Protein AF-W2Y7W8-F1 (afdb_monomer_lite)

Secondary structure (DSSP, 8-state):
--HHHHHHHHHHHHHHSTTEEEPPTTHHHH-PPSPPSS-GGG--EEEEEEEEGGGEEEEEEEEEEEETTTTEEEEEEEEE-TT--HHHHHHHHHHHHT------TT-------PPPHHHHHHHHHHHH-TTSEEEEPPPEEE--SPPSSSS-HHHHHHHHHHHHHTT-GGGTSS---HHHHHHHHHHHHHHHHHHHHHTS--HHHHHHHHHHHHHTT--

Structure (mmCIF, N/CA/C/O backbone):
data_AF-W2Y7W8-F1
#
_entry.id   AF-W2Y7W8-F1
#
loop_
_atom_site.group_PDB
_atom_site.id
_atom_site.type_symbol
_atom_site.label_atom_id
_atom_site.label_alt_id
_atom_site.label_comp_id
_atom_site.label_asym_id
_atom_site.label_entity_id
_atom_site.label_seq_id
_atom_site.pdbx_PDB_ins_code
_atom_site.Cartn_x
_atom_site.Cartn_y
_atom_site.Cartn_z
_atom_site.occupancy
_atom_site.B_iso_or_equiv
_atom_site.auth_seq_id
_atom_site.auth_comp_id
_atom_site.auth_asym_id
_atom_site.auth_atom_id
_atom_site.pdbx_PDB_model_num
ATOM 1 N N . LEU A 1 1 ? 2.834 0.645 -17.167 1.00 78.31 1 LEU A N 1
ATOM 2 C CA . LEU A 1 1 ? 1.527 -0.050 -17.029 1.00 78.31 1 LEU A CA 1
ATOM 3 C C . LEU A 1 1 ? 0.458 1.021 -16.864 1.00 78.31 1 LEU A C 1
ATOM 5 O O . LEU A 1 1 ? 0.791 2.059 -16.310 1.00 78.31 1 LEU A O 1
ATOM 9 N N . ASN A 1 2 ? -0.760 0.805 -17.363 1.00 81.94 2 ASN A N 1
ATOM 10 C CA . ASN A 1 2 ? -1.873 1.738 -17.144 1.00 81.94 2 ASN A CA 1
ATOM 11 C C . ASN A 1 2 ? -2.612 1.426 -15.828 1.00 81.94 2 ASN A C 1
ATOM 13 O O . ASN A 1 2 ? -2.360 0.384 -15.213 1.00 81.94 2 ASN A O 1
ATOM 17 N N . ASP A 1 3 ? -3.536 2.307 -15.434 1.00 80.56 3 ASP A N 1
ATOM 18 C CA . ASP A 1 3 ? -4.320 2.172 -14.199 1.00 80.56 3 ASP A CA 1
ATOM 19 C C . ASP A 1 3 ? -5.042 0.834 -14.098 1.00 80.56 3 ASP A C 1
ATOM 21 O O . ASP A 1 3 ? -4.954 0.160 -13.076 1.00 80.56 3 ASP A O 1
ATOM 25 N N . SER A 1 4 ? -5.703 0.407 -15.175 1.00 83.56 4 SER A N 1
ATOM 26 C CA . SER A 1 4 ? -6.516 -0.810 -15.176 1.00 83.56 4 SER A CA 1
ATOM 27 C C . SER A 1 4 ? -5.702 -2.065 -14.860 1.00 83.56 4 SER A C 1
ATOM 29 O O . SER A 1 4 ? -6.169 -2.922 -14.114 1.00 83.56 4 SER A O 1
ATOM 31 N N . ALA A 1 5 ? -4.485 -2.188 -15.401 1.00 86.75 5 ALA A N 1
ATOM 32 C CA . ALA A 1 5 ? -3.639 -3.353 -15.153 1.00 86.75 5 ALA A CA 1
ATOM 33 C C . ALA A 1 5 ? -3.116 -3.391 -13.708 1.00 86.75 5 ALA A C 1
ATOM 35 O O . ALA A 1 5 ? -3.102 -4.457 -13.086 1.00 86.75 5 ALA A O 1
ATOM 36 N N . VAL A 1 6 ? -2.696 -2.238 -13.176 1.00 88.31 6 VAL A N 1
ATOM 37 C CA . VAL A 1 6 ? -2.196 -2.124 -11.797 1.00 88.31 6 VAL A CA 1
ATOM 38 C C . VAL A 1 6 ? -3.330 -2.366 -10.802 1.00 88.31 6 VAL A C 1
ATOM 40 O O . VAL A 1 6 ? -3.198 -3.221 -9.928 1.00 88.31 6 VAL A O 1
ATOM 43 N N . ASP A 1 7 ? -4.466 -1.693 -10.985 1.00 87.50 7 ASP A N 1
ATOM 44 C CA . ASP A 1 7 ? -5.658 -1.839 -10.149 1.00 87.50 7 ASP A CA 1
ATOM 45 C C . ASP A 1 7 ? -6.180 -3.282 -10.154 1.00 87.50 7 ASP A C 1
ATOM 47 O O . ASP A 1 7 ? -6.433 -3.846 -9.090 1.00 87.50 7 ASP A O 1
ATOM 51 N N . PHE A 1 8 ? -6.254 -3.933 -11.322 1.00 88.94 8 PHE A N 1
ATOM 52 C CA . PHE A 1 8 ? -6.666 -5.335 -11.408 1.00 88.94 8 PHE A CA 1
ATOM 53 C C . PHE A 1 8 ? -5.751 -6.252 -10.587 1.00 88.94 8 PHE A C 1
ATOM 55 O O . PHE A 1 8 ? -6.239 -7.057 -9.791 1.00 88.94 8 PHE A O 1
ATOM 62 N N . CYS A 1 9 ? -4.431 -6.127 -10.759 1.00 92.38 9 CYS A N 1
ATOM 63 C CA . CYS A 1 9 ? -3.471 -6.979 -10.057 1.00 92.38 9 CYS A CA 1
ATOM 64 C C . CYS A 1 9 ? -3.521 -6.747 -8.543 1.00 92.38 9 CYS A C 1
ATOM 66 O O . CYS A 1 9 ? -3.546 -7.709 -7.779 1.00 92.38 9 CYS A O 1
ATOM 68 N N . LEU A 1 10 ? -3.583 -5.489 -8.101 1.00 91.62 10 LEU A N 1
ATOM 69 C CA . LEU A 1 10 ? -3.672 -5.156 -6.679 1.00 91.62 10 LEU A CA 1
ATOM 70 C C . LEU A 1 10 ? -4.979 -5.650 -6.059 1.00 91.62 10 LEU A C 1
ATOM 72 O O . LEU A 1 10 ? -4.940 -6.229 -4.976 1.00 91.62 10 LEU A O 1
ATOM 76 N N . LYS A 1 11 ? -6.114 -5.516 -6.757 1.00 90.50 11 LYS A N 1
ATOM 77 C CA . LYS A 1 11 ? -7.398 -6.086 -6.315 1.00 90.50 11 LYS A CA 1
ATOM 78 C C . LYS A 1 11 ? -7.332 -7.600 -6.174 1.00 90.50 11 LYS A C 1
ATOM 80 O O . LYS A 1 11 ? -7.854 -8.124 -5.197 1.00 90.50 11 LYS A O 1
ATOM 85 N N . ALA A 1 12 ? -6.703 -8.296 -7.122 1.00 91.06 12 ALA A N 1
ATOM 86 C CA . ALA A 1 12 ? -6.535 -9.746 -7.047 1.00 91.06 12 ALA A CA 1
ATOM 87 C C . ALA A 1 12 ? -5.665 -10.150 -5.843 1.00 91.06 12 ALA A C 1
ATOM 89 O O . ALA A 1 12 ? -6.048 -11.027 -5.072 1.00 91.06 12 ALA A O 1
ATOM 90 N N . ILE A 1 13 ? -4.539 -9.460 -5.632 1.00 91.81 13 ILE A N 1
ATOM 91 C CA . ILE A 1 13 ? -3.633 -9.717 -4.504 1.00 91.81 13 ILE A CA 1
ATOM 92 C C . ILE A 1 13 ? -4.338 -9.456 -3.169 1.00 91.81 13 ILE A C 1
ATOM 94 O O . ILE A 1 13 ? -4.400 -10.355 -2.335 1.00 91.81 13 ILE A O 1
ATOM 98 N N . VAL A 1 14 ? -4.906 -8.263 -2.974 1.00 89.25 14 VAL A N 1
ATOM 99 C CA . VAL A 1 14 ? -5.625 -7.899 -1.741 1.00 89.25 14 VAL A CA 1
ATOM 100 C C . VAL A 1 14 ? -6.812 -8.839 -1.522 1.00 89.25 14 VAL A C 1
ATOM 102 O O . VAL A 1 14 ? -6.978 -9.368 -0.432 1.00 89.25 14 VAL A O 1
ATOM 105 N N . GLY A 1 15 ? -7.591 -9.143 -2.563 1.00 88.00 15 GLY A N 1
ATOM 106 C CA . GLY A 1 15 ? -8.717 -10.078 -2.468 1.00 88.00 15 GLY A CA 1
ATOM 107 C C . GLY A 1 15 ? -8.313 -11.492 -2.037 1.00 88.00 15 GLY A C 1
ATOM 108 O O . GLY A 1 15 ? -9.099 -12.180 -1.389 1.00 88.00 15 GLY A O 1
ATOM 109 N N . SER A 1 16 ? -7.083 -11.916 -2.341 1.00 89.12 16 SER A N 1
ATOM 110 C CA . SER A 1 16 ? -6.542 -13.206 -1.894 1.00 89.12 16 SER A CA 1
ATOM 111 C C . SER A 1 16 ? -6.009 -13.195 -0.453 1.00 89.12 16 SER A C 1
ATOM 113 O O . SER A 1 16 ? -5.809 -14.260 0.136 1.00 89.12 16 SER A O 1
ATOM 115 N N . ILE A 1 17 ? -5.794 -12.013 0.139 1.00 89.94 17 ILE A N 1
ATOM 116 C CA . ILE A 1 17 ? -5.185 -11.840 1.462 1.00 89.94 17 ILE A CA 1
ATOM 117 C C . ILE A 1 17 ? -6.251 -11.373 2.453 1.00 89.94 17 ILE A C 1
ATOM 119 O O . ILE A 1 17 ? -6.792 -10.271 2.367 1.00 89.94 17 ILE A O 1
ATOM 123 N N . LYS A 1 18 ? -6.553 -12.221 3.442 1.00 88.06 18 LYS A N 1
ATOM 124 C CA . LYS A 1 18 ? -7.549 -11.908 4.477 1.00 88.06 18 LYS A CA 1
ATOM 125 C C . LYS A 1 18 ? -7.181 -10.625 5.229 1.00 88.06 18 LYS A C 1
ATOM 127 O O . LYS A 1 18 ? -6.004 -10.337 5.428 1.00 88.06 18 LYS A O 1
ATOM 132 N N . GLN A 1 19 ? -8.205 -9.911 5.705 1.00 91.56 19 GLN A N 1
ATOM 133 C CA . GLN A 1 19 ? -8.046 -8.713 6.542 1.00 91.56 19 GLN A CA 1
ATOM 134 C C . GLN A 1 19 ? -7.245 -7.596 5.853 1.00 91.56 19 GLN A C 1
ATOM 136 O O . GLN A 1 19 ? -6.524 -6.844 6.506 1.00 91.56 19 GLN A O 1
ATOM 141 N N . SER A 1 20 ? -7.342 -7.488 4.529 1.00 92.94 20 SER A N 1
ATOM 142 C CA . SER A 1 20 ? -6.684 -6.431 3.770 1.00 92.94 20 SER A CA 1
ATOM 143 C C . SER A 1 20 ? -7.699 -5.563 3.028 1.00 92.94 20 SER A C 1
ATOM 145 O O . SER A 1 20 ? -8.738 -6.041 2.571 1.00 92.94 20 SER A O 1
ATOM 147 N N . LEU A 1 21 ? -7.404 -4.267 2.940 1.00 92.06 21 LEU A N 1
ATOM 148 C CA . LEU A 1 21 ? -8.203 -3.278 2.230 1.00 92.06 21 LEU A CA 1
ATOM 149 C C . LEU A 1 21 ? -7.363 -2.642 1.124 1.00 92.06 21 LEU A C 1
ATOM 151 O O . LEU A 1 21 ? -6.284 -2.110 1.382 1.00 92.06 21 LEU A O 1
ATOM 155 N N . MET A 1 22 ? -7.893 -2.641 -0.097 1.00 90.56 22 MET A N 1
ATOM 156 C CA . MET A 1 22 ? -7.347 -1.846 -1.190 1.00 90.56 22 MET A CA 1
ATOM 157 C C . MET A 1 22 ? -8.127 -0.540 -1.309 1.00 90.56 22 MET A C 1
ATOM 159 O O . MET A 1 22 ? -9.347 -0.545 -1.471 1.00 90.56 22 MET A O 1
ATOM 163 N N . LEU A 1 23 ? -7.404 0.570 -1.290 1.00 88.62 23 LEU A N 1
ATOM 164 C CA . LEU A 1 23 ? -7.915 1.895 -1.602 1.00 88.62 23 LEU A CA 1
ATOM 165 C C . LEU A 1 23 ? -7.677 2.206 -3.085 1.00 88.62 23 LEU A C 1
ATOM 167 O O . LEU A 1 23 ? -6.632 1.874 -3.639 1.00 88.62 23 LEU A O 1
ATOM 171 N N . SER A 1 24 ? -8.654 2.837 -3.738 1.00 83.19 24 SER A N 1
ATOM 172 C CA . SER A 1 24 ? -8.552 3.216 -5.154 1.00 83.19 24 SER A CA 1
ATOM 173 C C . SER A 1 24 ? -7.461 4.266 -5.377 1.00 83.19 24 SER A C 1
ATOM 175 O O . SER A 1 24 ? -7.249 5.125 -4.523 1.00 83.19 24 SER A O 1
ATOM 177 N N . THR A 1 25 ? -6.825 4.238 -6.551 1.00 77.50 25 THR A N 1
ATOM 178 C CA . THR A 1 25 ? -5.795 5.200 -6.983 1.00 77.50 25 THR A CA 1
ATOM 179 C C . THR A 1 25 ? -6.297 6.636 -7.073 1.00 77.50 25 THR A C 1
ATOM 181 O O . THR A 1 25 ? -5.508 7.573 -7.021 1.00 77.50 25 THR A O 1
ATOM 184 N N . LEU A 1 26 ? -7.615 6.818 -7.183 1.00 72.06 26 LEU A N 1
ATOM 185 C CA . LEU A 1 26 ? -8.238 8.123 -7.377 1.00 72.06 26 LEU A CA 1
ATOM 186 C C . LEU A 1 26 ? -8.549 8.850 -6.061 1.00 72.06 26 LEU A C 1
ATOM 188 O O . LEU A 1 26 ? -8.831 10.045 -6.090 1.00 72.06 26 LEU A O 1
ATOM 192 N N . LEU A 1 27 ? -8.500 8.171 -4.909 1.00 72.06 27 LEU A N 1
ATOM 193 C CA . LEU A 1 27 ? -9.023 8.718 -3.647 1.00 72.06 27 LEU A CA 1
ATOM 194 C C . LEU A 1 27 ? -8.282 9.967 -3.157 1.00 72.06 27 LEU A C 1
ATOM 196 O O . LEU A 1 27 ? -8.919 10.859 -2.607 1.00 72.06 27 LEU A O 1
ATOM 200 N N . GLY A 1 28 ? -6.984 10.098 -3.444 1.00 63.28 28 GLY A N 1
ATOM 201 C CA . GLY A 1 28 ? -6.250 11.334 -3.153 1.00 63.28 28 GLY A CA 1
ATOM 202 C C . GLY A 1 28 ? -6.770 12.553 -3.931 1.00 63.28 28 GLY A C 1
ATOM 203 O O . GLY A 1 28 ? -6.646 13.678 -3.463 1.00 63.28 28 GLY A O 1
ATOM 204 N N . VAL A 1 29 ? -7.400 12.351 -5.095 1.00 66.44 29 VAL A N 1
ATOM 205 C CA . VAL A 1 29 ? -7.888 13.431 -5.971 1.00 66.44 29 VAL A CA 1
ATOM 206 C C . VAL A 1 29 ? -9.369 13.733 -5.724 1.00 66.44 29 VAL A C 1
ATOM 208 O O . VAL A 1 29 ? -9.733 14.893 -5.505 1.00 66.44 29 VAL A O 1
ATOM 211 N N . VAL A 1 30 ? -10.221 12.698 -5.736 1.00 71.50 30 VAL A N 1
ATOM 212 C CA . VAL A 1 30 ? -11.685 12.830 -5.558 1.00 71.50 30 VAL A CA 1
ATOM 213 C C . VAL A 1 30 ? -12.130 12.901 -4.095 1.00 71.50 30 VAL A C 1
ATOM 215 O O . VAL A 1 30 ? -13.270 13.279 -3.835 1.00 71.50 30 VAL A O 1
ATOM 218 N N . GLY A 1 31 ? -11.239 12.605 -3.149 1.00 76.00 31 GLY A N 1
ATOM 219 C CA . GLY A 1 31 ? -11.535 12.550 -1.720 1.00 76.00 31 GLY A CA 1
ATOM 220 C C . GLY A 1 31 ? -11.728 11.120 -1.214 1.00 76.00 31 GLY A C 1
ATOM 221 O O . GLY A 1 31 ? -11.999 10.188 -1.977 1.00 76.00 31 GLY A O 1
ATOM 222 N N . TRP A 1 32 ? -11.567 10.946 0.098 1.00 84.88 32 TRP A N 1
ATOM 223 C CA . TRP A 1 32 ? -11.692 9.645 0.750 1.00 84.88 32 TRP A CA 1
ATOM 224 C C . TRP A 1 32 ? -13.147 9.182 0.819 1.00 84.88 32 TRP A C 1
ATOM 226 O O . TRP A 1 32 ? -14.064 9.997 0.945 1.00 84.88 32 TRP A O 1
ATOM 236 N N . PRO A 1 33 ? -13.388 7.862 0.770 1.00 83.44 33 PRO A N 1
ATOM 237 C CA . PRO A 1 33 ? -14.736 7.340 0.868 1.00 83.44 33 PRO A CA 1
ATOM 238 C C . PRO A 1 33 ? -15.323 7.583 2.265 1.00 83.44 33 PRO A C 1
ATOM 240 O O . PRO A 1 33 ? -14.631 7.853 3.259 1.00 83.44 33 PRO A O 1
ATOM 243 N N . THR A 1 34 ? -16.639 7.407 2.358 1.00 86.88 34 THR A N 1
ATOM 244 C CA . THR A 1 34 ? -17.315 7.267 3.649 1.00 86.88 34 THR A CA 1
ATOM 245 C C . THR A 1 34 ? -16.676 6.146 4.461 1.00 86.88 34 THR A C 1
ATOM 247 O O . THR A 1 34 ? -16.184 5.165 3.898 1.00 86.88 34 THR A O 1
ATOM 250 N N . THR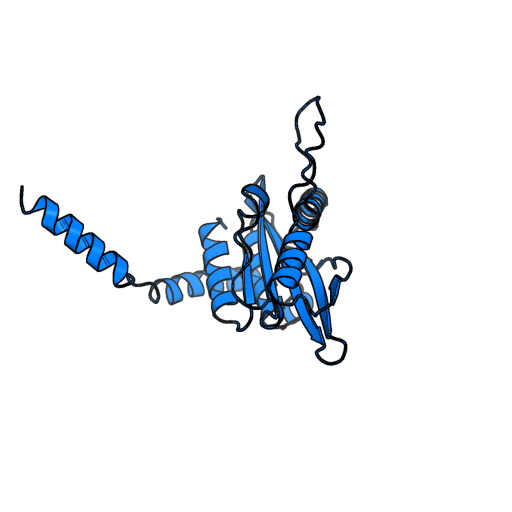 A 1 35 ? -16.714 6.275 5.786 1.00 89.06 35 THR A N 1
ATOM 251 C CA . THR A 1 35 ? -16.137 5.281 6.693 1.00 89.06 35 THR A CA 1
ATOM 252 C C . THR A 1 35 ? -16.640 3.868 6.363 1.00 89.06 35 THR A C 1
ATOM 254 O O . THR A 1 35 ? -17.857 3.679 6.249 1.00 89.06 35 THR A O 1
ATOM 257 N N . PRO A 1 36 ? -15.748 2.870 6.213 1.00 89.75 36 PRO A N 1
ATOM 258 C CA . PRO A 1 36 ? -16.164 1.490 6.005 1.00 89.75 36 PRO A CA 1
ATOM 259 C C . PRO A 1 36 ? -17.041 0.979 7.154 1.00 89.75 36 PRO A C 1
ATOM 261 O O . PRO A 1 36 ? -16.827 1.318 8.316 1.00 89.75 36 PRO A O 1
ATOM 264 N N . LYS A 1 37 ? -18.016 0.119 6.835 1.00 88.25 37 LYS A N 1
ATOM 265 C CA . LYS A 1 37 ? -18.877 -0.530 7.845 1.00 88.25 37 LYS A CA 1
ATOM 266 C C . LYS A 1 37 ? -18.155 -1.621 8.641 1.00 88.25 37 LYS A C 1
ATOM 268 O O . LYS A 1 37 ? -18.610 -2.005 9.711 1.00 88.25 37 LYS A O 1
ATOM 273 N N . THR A 1 38 ? -17.074 -2.160 8.087 1.00 90.06 38 THR A N 1
ATOM 274 C CA . THR A 1 38 ? -16.222 -3.165 8.727 1.00 90.06 38 THR A CA 1
ATOM 275 C C . THR A 1 38 ? -15.470 -2.561 9.907 1.00 90.06 38 THR A C 1
ATOM 277 O O . THR A 1 38 ? -15.139 -1.376 9.874 1.00 90.06 38 THR A O 1
ATOM 280 N N . GLN A 1 39 ? -15.156 -3.357 10.930 1.00 93.56 39 GLN A N 1
ATOM 281 C CA . GLN A 1 39 ? -14.326 -2.862 12.027 1.00 93.56 39 GLN A CA 1
ATOM 282 C C . GLN A 1 39 ? -12.890 -2.654 11.555 1.00 93.56 39 GLN A C 1
ATOM 284 O O . GLN A 1 39 ? -12.317 -3.511 10.877 1.00 93.56 39 GLN A O 1
ATOM 289 N N . ILE A 1 40 ? -12.287 -1.531 11.945 1.00 95.31 40 ILE A N 1
ATOM 290 C CA . ILE A 1 40 ? -10.877 -1.283 11.635 1.00 95.31 40 ILE A CA 1
ATOM 291 C C . ILE A 1 40 ? -9.961 -2.310 12.319 1.00 95.31 40 ILE A C 1
ATOM 293 O O . ILE A 1 40 ? -8.930 -2.674 11.767 1.00 95.31 40 ILE A O 1
ATOM 297 N N . LEU A 1 41 ? -10.371 -2.830 13.483 1.00 94.88 41 LEU A N 1
ATOM 298 C CA . LEU A 1 41 ? -9.625 -3.836 14.247 1.00 94.88 41 LEU A CA 1
ATOM 299 C C . LEU A 1 41 ? -9.551 -5.192 13.526 1.00 94.88 41 LEU A C 1
ATOM 301 O O . LEU A 1 41 ? -8.614 -5.952 13.755 1.00 94.88 41 LEU A O 1
ATOM 305 N N . ASP A 1 42 ? -10.493 -5.466 12.617 1.00 93.81 42 ASP A N 1
ATOM 306 C CA . ASP A 1 42 ? -10.490 -6.660 11.763 1.00 93.81 42 ASP A CA 1
ATOM 307 C C . ASP A 1 42 ? -9.613 -6.479 10.511 1.00 93.81 42 ASP A C 1
ATOM 309 O O . ASP A 1 42 ? -9.499 -7.391 9.688 1.00 93.81 42 ASP A O 1
ATOM 313 N N . THR A 1 43 ? -9.005 -5.303 10.336 1.00 95.19 43 THR A N 1
ATOM 314 C CA . THR A 1 43 ? -8.126 -4.981 9.211 1.00 95.19 43 THR A CA 1
ATOM 315 C C . THR A 1 43 ? -6.676 -5.052 9.665 1.00 95.19 43 THR A C 1
ATOM 317 O O . THR A 1 43 ? -6.259 -4.349 10.577 1.00 95.19 43 THR A O 1
ATOM 320 N N . LYS A 1 44 ? -5.885 -5.886 8.993 1.00 95.94 44 LYS A N 1
ATOM 321 C CA . LYS A 1 44 ? -4.441 -6.033 9.198 1.00 95.94 44 LYS A CA 1
ATOM 322 C C . LYS A 1 44 ? -3.641 -5.136 8.258 1.00 95.94 44 LYS A C 1
ATOM 324 O O . LYS A 1 44 ? -2.582 -4.641 8.639 1.00 95.94 44 LYS A O 1
ATOM 329 N N . PHE A 1 45 ? -4.135 -4.922 7.039 1.00 96.19 45 PHE A N 1
ATOM 330 C CA . PHE A 1 45 ? -3.418 -4.169 6.015 1.00 96.19 45 PHE A CA 1
ATOM 331 C C . PHE A 1 45 ? -4.321 -3.207 5.250 1.00 96.19 45 PHE A C 1
ATOM 333 O O . PHE A 1 45 ? -5.438 -3.550 4.873 1.00 96.19 45 PHE A O 1
ATOM 340 N N . ILE A 1 46 ? -3.788 -2.032 4.939 1.00 95.12 46 ILE A N 1
ATOM 341 C CA . ILE A 1 46 ? -4.362 -1.081 3.990 1.00 95.12 46 ILE A CA 1
ATOM 342 C C . ILE A 1 46 ? -3.305 -0.826 2.918 1.00 95.12 46 ILE A C 1
ATOM 344 O O . ILE A 1 46 ? -2.156 -0.534 3.244 1.00 95.12 46 ILE A O 1
ATOM 348 N N . ALA A 1 47 ? -3.680 -0.932 1.648 1.00 95.12 47 ALA A N 1
ATOM 349 C CA . ALA A 1 47 ? -2.818 -0.615 0.516 1.00 95.12 47 ALA A CA 1
ATOM 350 C C . ALA A 1 47 ? -3.480 0.458 -0.352 1.00 95.12 47 ALA A C 1
ATOM 352 O O . ALA A 1 47 ? -4.612 0.289 -0.806 1.00 95.12 47 ALA A O 1
ATOM 353 N N . HIS A 1 48 ? -2.760 1.547 -0.599 1.00 94.44 48 HIS A N 1
ATOM 354 C CA . HIS A 1 48 ? -3.179 2.648 -1.454 1.00 94.44 48 HIS A CA 1
ATOM 355 C C . HIS A 1 48 ? -2.119 2.897 -2.537 1.00 94.44 48 HIS A C 1
ATOM 357 O O . HIS A 1 48 ? -1.115 3.568 -2.279 1.00 94.44 48 HIS A O 1
ATOM 363 N N . PRO A 1 49 ? -2.285 2.322 -3.741 1.00 93.12 49 PRO A N 1
ATOM 364 C CA . PRO A 1 49 ? -1.490 2.715 -4.898 1.00 93.12 49 PRO A CA 1
ATOM 365 C C . PRO A 1 49 ? -1.828 4.144 -5.328 1.00 93.12 49 PRO A C 1
ATOM 367 O O . PRO A 1 49 ? -2.985 4.557 -5.275 1.00 93.12 49 PRO A O 1
ATOM 370 N N . MET A 1 50 ? -0.830 4.865 -5.820 1.00 89.50 50 MET A N 1
ATOM 371 C CA . MET A 1 50 ? -0.960 6.231 -6.317 1.00 89.50 50 MET A CA 1
ATOM 372 C C . MET A 1 50 ? -0.446 6.301 -7.749 1.00 89.50 50 MET A C 1
ATOM 374 O O . MET A 1 50 ? 0.612 5.744 -8.041 1.00 89.50 50 MET A O 1
ATOM 378 N N . ASN A 1 51 ? -1.181 6.994 -8.619 1.00 88.38 51 ASN A N 1
ATOM 379 C CA . ASN A 1 51 ? -0.721 7.347 -9.958 1.00 88.38 51 ASN A CA 1
ATOM 380 C C . ASN A 1 51 ? -0.523 8.866 -10.019 1.00 88.38 51 ASN A C 1
ATOM 382 O O . ASN A 1 51 ? -1.473 9.628 -9.834 1.00 88.38 51 ASN A O 1
ATOM 386 N N . PHE A 1 52 ? 0.717 9.293 -10.226 1.00 83.81 52 PHE A N 1
ATOM 387 C CA . PHE A 1 52 ? 1.102 10.695 -10.334 1.00 83.81 52 PHE A CA 1
ATOM 388 C C . PHE A 1 52 ? 1.065 11.160 -11.792 1.00 83.81 52 PHE A C 1
ATOM 390 O O . PHE A 1 52 ? 0.858 10.385 -12.731 1.00 83.81 52 PHE A O 1
ATOM 397 N N . SER A 1 53 ? 1.334 12.451 -12.002 1.00 73.31 53 SER A N 1
ATOM 398 C CA . SER A 1 53 ? 1.597 12.967 -13.348 1.00 73.31 53 SER A CA 1
ATOM 399 C C . SER A 1 53 ? 2.685 12.144 -14.066 1.00 73.31 53 SER A C 1
ATOM 401 O O . SER A 1 53 ? 3.531 11.522 -13.426 1.00 73.31 53 SER A O 1
ATOM 403 N N . ALA A 1 54 ? 2.633 12.101 -15.401 1.00 70.06 54 ALA A N 1
ATOM 404 C CA . ALA A 1 54 ? 3.512 11.282 -16.249 1.00 70.06 54 ALA A CA 1
ATOM 405 C C . ALA A 1 54 ? 3.359 9.745 -16.123 1.00 70.06 54 ALA A C 1
ATOM 407 O O . ALA A 1 54 ? 4.226 9.009 -16.593 1.00 70.06 54 ALA A O 1
ATOM 408 N N . ASN A 1 55 ? 2.237 9.242 -15.588 1.00 80.56 55 ASN A N 1
ATOM 409 C CA . ASN A 1 55 ? 1.970 7.802 -15.402 1.00 80.56 55 ASN A CA 1
ATOM 410 C C . ASN A 1 55 ? 2.979 7.114 -14.470 1.00 80.56 55 ASN A C 1
ATOM 412 O O . ASN A 1 55 ? 3.351 5.950 -14.674 1.00 80.56 55 ASN A O 1
ATOM 416 N N . HIS A 1 56 ? 3.455 7.855 -13.474 1.00 91.19 56 HIS A N 1
ATOM 417 C CA . HIS A 1 56 ? 4.373 7.350 -12.474 1.00 91.19 56 HIS A CA 1
ATOM 418 C C . HIS A 1 56 ? 3.607 6.770 -11.275 1.00 91.19 56 HIS A C 1
ATOM 420 O O . HIS A 1 56 ? 2.539 7.259 -10.926 1.00 91.19 56 HIS A O 1
ATOM 426 N N . TRP A 1 57 ? 4.136 5.720 -10.645 1.00 93.50 57 TRP A N 1
ATOM 427 C CA . TRP A 1 57 ? 3.406 4.933 -9.650 1.00 93.50 57 TRP A CA 1
ATOM 428 C C . TRP A 1 57 ? 4.135 4.879 -8.314 1.00 93.50 57 TRP A C 1
ATOM 430 O O . TRP A 1 57 ? 5.305 4.508 -8.272 1.00 93.50 57 TRP A O 1
ATOM 440 N N . GLY A 1 58 ? 3.395 5.129 -7.236 1.00 95.25 58 GLY A N 1
ATOM 441 C CA . GLY A 1 58 ? 3.838 4.957 -5.853 1.00 95.25 58 GLY A CA 1
ATOM 442 C C . GLY A 1 58 ? 2.867 4.093 -5.054 1.00 95.25 58 GLY A C 1
ATOM 443 O O . GLY A 1 58 ? 1.770 3.761 -5.515 1.00 95.25 58 GLY A O 1
ATOM 444 N N . LEU A 1 59 ? 3.272 3.703 -3.849 1.00 95.94 59 LEU A N 1
ATOM 445 C CA . LEU A 1 59 ? 2.466 2.870 -2.963 1.00 95.94 59 LEU A CA 1
ATOM 446 C C . LEU A 1 59 ? 2.597 3.316 -1.509 1.00 95.94 59 LEU A C 1
ATOM 448 O O . LEU A 1 59 ? 3.698 3.327 -0.958 1.00 95.94 59 LEU A O 1
ATOM 452 N N . ILE A 1 60 ? 1.460 3.595 -0.876 1.00 96.19 60 ILE A N 1
ATOM 453 C CA . ILE A 1 60 ? 1.353 3.712 0.578 1.00 96.19 60 ILE A CA 1
ATOM 454 C C . ILE A 1 60 ? 0.759 2.407 1.111 1.00 96.19 60 ILE A C 1
ATOM 456 O O . ILE A 1 60 ? -0.312 1.977 0.681 1.00 96.19 60 ILE A O 1
ATOM 460 N N . THR A 1 61 ? 1.434 1.775 2.063 1.00 95.88 61 THR A N 1
ATOM 461 C CA . THR A 1 61 ? 0.904 0.626 2.805 1.00 95.88 61 THR A CA 1
ATOM 462 C C . THR A 1 61 ? 0.879 0.930 4.290 1.00 95.88 61 THR A C 1
ATOM 464 O O . THR A 1 61 ? 1.882 1.371 4.844 1.00 95.88 61 THR A O 1
ATOM 467 N N . ALA A 1 62 ? -0.238 0.647 4.947 1.00 96.75 62 ALA A N 1
ATOM 468 C CA . ALA A 1 62 ? -0.345 0.691 6.395 1.00 96.75 62 ALA A CA 1
ATOM 469 C C . ALA A 1 62 ? -0.606 -0.713 6.941 1.00 96.75 62 ALA A C 1
ATOM 471 O O . ALA A 1 62 ? -1.454 -1.445 6.428 1.00 96.75 62 ALA A O 1
ATOM 472 N N . ARG A 1 63 ? 0.107 -1.076 8.003 1.00 96.44 63 ARG A N 1
ATOM 473 C CA . ARG A 1 63 ? -0.138 -2.288 8.779 1.00 96.44 63 ARG A CA 1
ATOM 474 C C . ARG A 1 63 ? -0.676 -1.925 10.144 1.00 96.44 63 ARG A C 1
ATOM 476 O O . ARG A 1 63 ? -0.120 -1.078 10.842 1.00 96.44 63 ARG A O 1
ATOM 483 N N . LEU A 1 64 ? -1.763 -2.589 10.488 1.00 96.88 64 LEU A N 1
ATOM 484 C CA . LEU A 1 64 ? -2.548 -2.351 11.679 1.00 96.88 64 LEU A CA 1
ATOM 485 C C . LEU A 1 64 ? -2.319 -3.510 12.649 1.00 96.88 64 LEU A C 1
ATOM 487 O O . LEU A 1 64 ? -2.381 -4.683 12.270 1.00 96.88 64 LEU A O 1
ATOM 491 N N . TYR A 1 65 ? -2.032 -3.169 13.899 1.00 95.12 65 TYR A N 1
ATOM 492 C CA . TYR A 1 65 ? -1.869 -4.110 14.997 1.00 95.12 65 TYR A CA 1
ATOM 493 C C . TYR A 1 65 ? -2.790 -3.695 16.136 1.00 95.12 65 TYR A C 1
ATOM 495 O O . TYR A 1 65 ? -2.701 -2.573 16.629 1.00 95.12 65 TYR A O 1
ATOM 503 N N . CYS A 1 66 ? -3.665 -4.603 16.551 1.00 94.31 66 CYS A N 1
ATOM 504 C CA . CYS A 1 66 ? -4.558 -4.387 17.677 1.00 94.31 66 CYS A CA 1
ATOM 505 C C . CYS A 1 66 ? -3.980 -5.053 18.929 1.00 94.31 66 CYS A C 1
ATOM 507 O O . CYS A 1 66 ? -3.843 -6.276 18.975 1.00 94.31 66 CYS A O 1
ATOM 509 N N . ASP A 1 67 ? -3.692 -4.258 19.954 1.00 93.38 67 ASP A N 1
ATOM 510 C CA . ASP A 1 67 ? -3.466 -4.733 21.313 1.00 93.38 67 ASP A CA 1
ATOM 511 C C . ASP A 1 67 ? -4.772 -4.608 22.105 1.00 93.38 67 ASP A C 1
ATOM 513 O O . ASP A 1 67 ? -5.225 -3.519 22.466 1.00 93.38 67 ASP A O 1
ATOM 517 N N . VAL A 1 68 ? -5.396 -5.757 22.358 1.00 91.94 68 VAL A N 1
ATOM 518 C CA . VAL A 1 68 ? -6.673 -5.853 23.075 1.00 91.94 68 VAL A CA 1
ATOM 519 C C . VAL A 1 68 ? -6.511 -5.527 24.563 1.00 91.94 68 VAL A C 1
ATOM 521 O O . VAL A 1 68 ? -7.436 -4.988 25.170 1.00 91.94 68 VAL A O 1
ATOM 524 N N . ALA A 1 69 ? -5.350 -5.822 25.157 1.00 93.75 69 ALA A N 1
ATOM 525 C CA . ALA A 1 69 ? -5.114 -5.618 26.584 1.00 93.75 69 ALA A CA 1
ATOM 526 C C . ALA A 1 69 ? -4.980 -4.129 26.918 1.00 93.75 69 ALA A C 1
ATOM 528 O O . ALA A 1 69 ? -5.572 -3.654 27.888 1.00 93.75 69 ALA A O 1
ATOM 529 N N . THR A 1 70 ? -4.248 -3.384 26.087 1.00 94.75 70 THR A N 1
ATOM 530 C CA . THR A 1 70 ? -4.071 -1.932 26.253 1.00 94.75 70 THR A CA 1
ATOM 531 C C . THR A 1 70 ? -5.126 -1.105 25.518 1.00 94.75 70 THR A C 1
ATOM 533 O O . THR A 1 70 ? -5.148 0.117 25.658 1.00 94.75 70 THR A O 1
ATOM 536 N N . LYS A 1 71 ? -6.023 -1.758 24.765 1.00 96.12 71 LYS A N 1
ATOM 537 C CA . LYS A 1 71 ? -6.992 -1.122 23.860 1.00 96.12 71 LYS A CA 1
ATOM 538 C C . LYS A 1 71 ? -6.316 -0.126 22.917 1.00 96.12 71 LYS A C 1
ATOM 540 O O . LYS A 1 71 ? -6.744 1.022 22.783 1.00 96.12 71 LYS A O 1
ATOM 545 N N . MET A 1 72 ? -5.245 -0.568 22.266 1.00 96.62 72 MET A N 1
ATOM 546 C CA . MET A 1 72 ? -4.450 0.263 21.369 1.00 96.62 72 MET A CA 1
ATOM 547 C C . MET A 1 72 ? -4.439 -0.309 19.952 1.00 96.62 72 MET A C 1
ATOM 549 O O . MET A 1 72 ? -4.146 -1.483 19.741 1.00 96.62 72 MET A O 1
ATOM 553 N N . LEU A 1 73 ? -4.725 0.539 18.968 1.00 97.69 73 LEU A N 1
ATOM 554 C CA . LEU A 1 73 ? -4.498 0.273 17.553 1.00 97.69 73 LEU A CA 1
ATOM 555 C C . LEU A 1 73 ? -3.197 0.959 17.127 1.00 97.69 73 LEU A C 1
ATOM 557 O O . LEU A 1 73 ? -3.142 2.184 17.003 1.00 97.69 73 LEU A O 1
ATOM 561 N N . GLN A 1 74 ? -2.148 0.179 16.881 1.00 97.62 74 GLN A N 1
ATOM 562 C CA . GLN A 1 74 ? -0.902 0.682 16.313 1.00 97.62 74 GLN A CA 1
ATOM 563 C C . GLN A 1 74 ? -0.943 0.601 14.786 1.00 97.62 74 GLN A C 1
ATOM 565 O O . GLN A 1 74 ? -1.177 -0.464 14.214 1.00 97.62 74 GLN A O 1
ATOM 570 N N . VAL A 1 75 ? -0.646 1.715 14.122 1.00 97.88 75 VAL A N 1
ATOM 571 C CA . VAL A 1 75 ? -0.547 1.813 12.664 1.00 97.88 75 VAL A CA 1
ATOM 572 C C . VAL A 1 75 ? 0.904 2.081 12.282 1.00 97.88 75 VAL A C 1
ATOM 574 O O . VAL A 1 75 ? 1.472 3.106 12.660 1.00 97.88 75 VAL A O 1
ATOM 577 N N . LYS A 1 76 ? 1.514 1.165 11.529 1.00 97.44 76 LYS A N 1
ATOM 578 C CA . LYS A 1 76 ? 2.831 1.359 10.904 1.00 97.44 76 LYS A CA 1
ATOM 579 C C . LYS A 1 76 ? 2.653 1.654 9.426 1.00 97.44 76 LYS A C 1
ATOM 581 O O . LYS A 1 76 ? 1.950 0.911 8.747 1.00 97.44 76 LYS A O 1
ATOM 586 N N . VAL A 1 77 ? 3.292 2.709 8.936 1.00 97.25 77 VAL A N 1
ATOM 587 C CA . VAL A 1 77 ? 3.090 3.218 7.576 1.00 97.25 77 VAL A CA 1
ATOM 588 C C . VAL A 1 77 ? 4.388 3.107 6.803 1.00 97.25 77 VAL A C 1
ATOM 590 O O . VAL A 1 77 ? 5.432 3.544 7.275 1.00 97.25 77 VAL A O 1
ATOM 593 N N . PHE A 1 78 ? 4.302 2.544 5.605 1.00 96.31 78 PHE A N 1
ATOM 594 C CA . PHE A 1 78 ? 5.418 2.403 4.690 1.00 96.31 78 PHE A CA 1
ATOM 595 C C . PHE A 1 78 ? 5.059 3.045 3.359 1.00 96.31 78 PHE A C 1
ATOM 597 O O . PHE A 1 78 ? 3.973 2.811 2.822 1.00 96.31 78 PHE A O 1
ATOM 604 N N . MET A 1 79 ? 5.985 3.823 2.817 1.00 97.50 79 MET A N 1
ATOM 605 C CA . MET A 1 79 ? 5.876 4.423 1.496 1.00 97.50 79 MET A CA 1
ATOM 606 C C . MET A 1 79 ? 6.951 3.868 0.582 1.00 97.50 79 MET A C 1
ATOM 608 O O . MET A 1 79 ? 8.094 3.649 0.989 1.00 97.50 79 MET A O 1
ATOM 612 N N . TYR A 1 80 ? 6.569 3.618 -0.660 1.00 96.44 80 TYR A N 1
ATOM 613 C CA . TYR A 1 80 ? 7.453 3.090 -1.678 1.00 96.44 80 TYR A CA 1
ATOM 614 C C . TYR A 1 80 ? 7.253 3.843 -2.988 1.00 96.44 80 TYR A C 1
ATOM 616 O O . TYR A 1 80 ? 6.155 3.863 -3.547 1.00 96.44 80 TYR A O 1
ATOM 624 N N . GLU A 1 81 ? 8.344 4.428 -3.469 1.00 95.75 81 GLU A N 1
ATOM 625 C CA . GLU A 1 81 ? 8.443 5.078 -4.768 1.00 95.75 81 GLU A CA 1
ATOM 626 C C . GLU A 1 81 ? 9.666 4.460 -5.486 1.00 95.75 81 GLU A C 1
ATOM 628 O O . GLU A 1 81 ? 10.787 4.586 -4.977 1.00 95.75 81 GLU A O 1
ATOM 633 N N . PRO A 1 82 ? 9.466 3.713 -6.594 1.00 94.06 82 PRO A N 1
ATOM 634 C CA . PRO A 1 82 ? 10.516 2.936 -7.260 1.00 94.06 82 PRO A CA 1
ATOM 635 C C . PRO A 1 82 ? 11.749 3.703 -7.781 1.00 94.06 82 PRO A C 1
ATOM 637 O O . PRO A 1 82 ? 12.784 3.065 -7.985 1.00 94.06 82 PRO A O 1
ATOM 640 N N . LEU A 1 83 ? 11.655 5.005 -8.062 1.00 93.12 83 LEU A N 1
ATOM 641 C CA . LEU A 1 83 ? 12.730 5.870 -8.576 1.00 93.12 83 LEU A CA 1
ATOM 642 C C . LEU A 1 83 ? 13.521 6.585 -7.484 1.00 93.12 83 LEU A C 1
ATOM 644 O O . LEU A 1 83 ? 14.646 6.997 -7.750 1.00 93.12 83 LEU A O 1
ATOM 648 N N . ILE A 1 84 ? 12.964 6.714 -6.279 1.00 92.44 84 ILE A N 1
ATOM 649 C CA . ILE A 1 84 ? 13.503 7.569 -5.215 1.00 92.44 84 ILE A CA 1
ATOM 650 C C . ILE A 1 84 ? 13.582 9.040 -5.675 1.00 92.44 84 ILE A C 1
ATOM 652 O O . ILE A 1 84 ? 14.550 9.751 -5.419 1.00 92.44 84 ILE A O 1
ATOM 656 N N . ASP A 1 85 ? 12.542 9.498 -6.358 1.00 93.19 85 ASP A N 1
ATOM 657 C CA . ASP A 1 85 ? 12.388 10.879 -6.790 1.00 93.19 85 ASP A CA 1
ATOM 658 C C . ASP A 1 85 ? 11.692 11.706 -5.702 1.00 93.19 85 ASP A C 1
ATOM 660 O O . ASP A 1 85 ? 10.580 11.398 -5.263 1.00 93.19 85 ASP A O 1
ATOM 664 N N . GLU A 1 86 ? 12.353 12.767 -5.249 1.00 9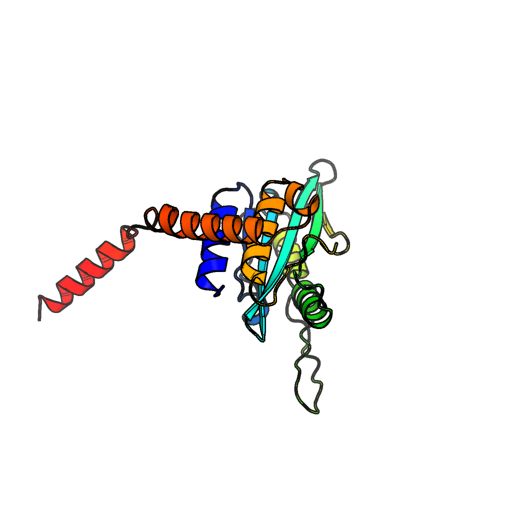2.62 86 GLU A N 1
ATOM 665 C CA . GLU A 1 86 ? 11.860 13.584 -4.140 1.00 92.62 86 GLU A CA 1
ATOM 666 C C . GLU A 1 86 ? 10.563 14.346 -4.483 1.00 92.62 86 GLU A C 1
ATOM 668 O O . GLU A 1 86 ? 9.724 14.523 -3.599 1.00 92.62 86 GLU A O 1
ATOM 673 N N . GLU A 1 87 ? 10.310 14.710 -5.749 1.00 91.75 87 GLU A N 1
ATOM 674 C CA . GLU A 1 87 ? 9.055 15.379 -6.134 1.00 91.75 87 GLU A CA 1
ATOM 675 C C . GLU A 1 87 ? 7.855 14.426 -6.012 1.00 91.75 87 GLU A C 1
ATOM 677 O O . GLU A 1 87 ? 6.776 14.831 -5.562 1.00 91.75 87 GLU A O 1
ATOM 682 N N . TYR A 1 88 ? 8.020 13.149 -6.369 1.00 92.00 88 TYR A N 1
ATOM 683 C CA . TYR A 1 88 ? 6.969 12.148 -6.149 1.00 92.00 88 TYR A CA 1
ATOM 684 C C . TYR A 1 88 ? 6.802 11.817 -4.665 1.00 92.00 88 TYR A C 1
ATOM 686 O O . TYR A 1 88 ? 5.676 11.636 -4.197 1.00 92.00 88 TYR A O 1
ATOM 694 N N . ARG A 1 89 ? 7.891 11.799 -3.892 1.00 94.00 89 ARG A N 1
ATOM 695 C CA . ARG A 1 89 ? 7.820 11.569 -2.443 1.00 94.00 89 ARG A CA 1
ATOM 696 C C . ARG A 1 89 ? 7.079 12.671 -1.704 1.00 94.00 89 ARG A C 1
ATOM 698 O O . ARG A 1 89 ? 6.238 12.361 -0.861 1.00 94.00 89 ARG A O 1
ATOM 705 N N . GLU A 1 90 ? 7.325 13.932 -2.053 1.00 92.19 90 GLU A N 1
ATOM 706 C CA . GLU A 1 90 ? 6.563 15.060 -1.510 1.00 92.19 90 GLU A CA 1
ATOM 707 C C . GLU A 1 90 ? 5.061 14.908 -1.792 1.00 92.19 90 GLU A C 1
ATOM 709 O O . GLU A 1 90 ? 4.240 15.139 -0.905 1.00 92.19 90 GLU A O 1
ATOM 714 N N . GLN A 1 91 ? 4.685 14.448 -2.990 1.00 90.12 91 GLN A N 1
ATOM 715 C CA . GLN A 1 91 ? 3.282 14.187 -3.335 1.00 90.12 91 GLN A CA 1
ATOM 716 C C . GLN A 1 91 ? 2.669 13.034 -2.522 1.00 90.12 91 GLN A C 1
ATOM 718 O O . GLN A 1 91 ? 1.490 13.085 -2.168 1.00 90.12 91 GLN A O 1
ATOM 723 N N . MET A 1 92 ? 3.441 11.993 -2.197 1.00 93.19 92 MET A N 1
ATOM 724 C CA . MET A 1 92 ? 2.971 10.908 -1.324 1.00 93.19 92 MET A CA 1
ATOM 725 C C . MET A 1 92 ? 2.708 11.391 0.100 1.00 93.19 92 MET A C 1
ATOM 727 O O . MET A 1 92 ? 1.681 11.040 0.682 1.00 93.19 92 MET A O 1
ATOM 731 N N . ILE A 1 93 ? 3.609 12.213 0.643 1.00 93.56 93 ILE A N 1
ATOM 732 C CA . ILE A 1 93 ? 3.434 12.832 1.962 1.00 93.56 93 ILE A CA 1
ATOM 733 C C . ILE A 1 93 ? 2.209 13.746 1.954 1.00 93.56 93 ILE A C 1
ATOM 735 O O . ILE A 1 93 ? 1.361 13.623 2.831 1.00 93.56 93 ILE A O 1
ATOM 739 N N . ALA A 1 94 ? 2.041 14.561 0.912 1.00 90.12 94 ALA A N 1
ATOM 740 C CA . ALA A 1 94 ? 0.856 15.390 0.718 1.00 90.12 94 ALA A CA 1
ATOM 741 C C . ALA A 1 94 ? -0.455 14.585 0.771 1.00 90.12 94 ALA A C 1
ATOM 743 O O . ALA A 1 94 ? -1.395 14.991 1.446 1.00 90.12 94 ALA A O 1
ATOM 744 N N . VAL A 1 95 ? -0.533 13.420 0.118 1.00 90.06 95 VAL A N 1
ATOM 745 C CA . VAL A 1 95 ? -1.739 12.566 0.168 1.00 90.06 95 VAL A CA 1
ATOM 746 C C . VAL A 1 95 ? -1.914 11.880 1.522 1.00 90.06 95 VAL A C 1
ATOM 748 O O . VAL A 1 95 ? -3.041 11.707 1.996 1.00 90.06 95 VAL A O 1
ATOM 751 N N . TRP A 1 96 ? -0.817 11.497 2.168 1.00 93.19 96 TRP A N 1
ATOM 752 C CA . TRP A 1 96 ? -0.856 10.935 3.511 1.00 93.19 96 TRP A CA 1
ATOM 753 C C . TRP A 1 96 ? -1.376 11.938 4.545 1.00 93.19 96 TRP A C 1
ATOM 755 O O . TRP A 1 96 ? -2.255 11.583 5.333 1.00 93.19 96 TRP A O 1
ATOM 765 N N . GLU A 1 97 ? -0.874 13.171 4.502 1.00 91.69 97 GLU A N 1
ATOM 766 C CA . GLU A 1 97 ? -1.163 14.245 5.460 1.00 91.69 97 GLU A CA 1
ATOM 767 C C . GLU A 1 97 ? -2.390 15.087 5.087 1.00 91.69 97 GLU A C 1
ATOM 769 O O . GLU A 1 97 ? -2.952 15.740 5.957 1.00 91.69 97 GLU A O 1
ATOM 774 N N . GLY A 1 98 ? -2.829 15.065 3.825 1.00 87.44 98 GLY A N 1
ATOM 775 C CA . GLY A 1 98 ? -3.935 15.897 3.333 1.00 87.44 98 GLY A CA 1
ATOM 776 C C . GLY A 1 98 ? -3.522 17.299 2.859 1.00 87.44 98 GLY A C 1
ATOM 777 O O . GLY A 1 98 ? -4.370 18.170 2.666 1.00 87.44 98 GLY A O 1
ATOM 778 N N . ILE A 1 99 ? -2.226 17.538 2.643 1.00 77.31 99 ILE A N 1
ATOM 779 C CA . ILE A 1 99 ? -1.669 18.851 2.286 1.00 77.31 99 ILE A CA 1
ATOM 780 C C . ILE A 1 99 ? -1.522 18.954 0.764 1.00 77.31 99 ILE A C 1
ATOM 782 O O . ILE A 1 99 ? -0.507 18.559 0.198 1.00 77.31 99 ILE A O 1
ATOM 786 N N . MET A 1 100 ? -2.519 19.495 0.064 1.00 63.22 100 MET A N 1
ATOM 787 C CA . MET A 1 100 ? -2.410 19.711 -1.385 1.00 63.22 100 MET A CA 1
ATOM 788 C C . MET A 1 100 ? -1.670 21.018 -1.694 1.00 63.22 100 MET A C 1
ATOM 790 O O . MET A 1 100 ? -2.186 22.104 -1.451 1.00 63.22 100 MET A O 1
ATOM 794 N N . LYS A 1 101 ? -0.484 20.934 -2.313 1.00 52.00 101 LYS A N 1
ATOM 795 C CA . LYS A 1 101 ? 0.137 22.087 -2.988 1.00 52.00 101 LYS A CA 1
ATOM 796 C C . LYS A 1 101 ? -0.477 22.222 -4.386 1.00 52.00 101 LYS A C 1
ATOM 798 O O . LYS A 1 101 ? -0.098 21.493 -5.303 1.00 52.00 101 LYS A O 1
ATOM 803 N N . HIS A 1 102 ? -1.404 23.154 -4.591 1.00 48.47 102 HIS A N 1
ATOM 804 C CA . HIS A 1 102 ? -1.797 23.526 -5.951 1.00 48.47 102 HIS A CA 1
ATOM 805 C C . HIS A 1 102 ? -0.632 24.271 -6.630 1.00 48.47 102 HIS A C 1
ATOM 807 O O . HIS A 1 102 ? -0.286 25.381 -6.238 1.00 48.47 102 HIS A O 1
ATOM 813 N N . LYS A 1 103 ? -0.017 23.690 -7.674 1.00 40.91 103 LYS A N 1
ATOM 814 C CA . LYS A 1 103 ? 0.872 24.435 -8.591 1.00 40.91 103 LYS A CA 1
ATOM 815 C C . LYS A 1 103 ? 0.014 25.334 -9.498 1.00 40.91 103 LYS A C 1
ATOM 817 O O . LYS A 1 103 ? -0.239 25.004 -10.654 1.00 40.91 103 LYS A O 1
ATOM 822 N N . GLY A 1 104 ? -0.448 26.462 -8.964 1.00 42.22 104 GLY A N 1
ATOM 823 C CA . GLY A 1 104 ? -0.929 27.605 -9.738 1.00 42.22 104 GLY A CA 1
ATOM 824 C C . GLY A 1 104 ? 0.177 28.654 -9.826 1.00 42.22 104 GLY A C 1
ATOM 825 O O . GLY A 1 104 ? 0.753 29.020 -8.805 1.00 42.22 104 GLY A O 1
ATOM 826 N N . LYS A 1 105 ? 0.502 29.123 -11.037 1.00 44.66 105 LYS A N 1
ATOM 827 C CA . LYS A 1 105 ? 1.314 30.336 -11.207 1.00 44.66 105 LYS A CA 1
ATOM 828 C C . LYS A 1 105 ? 0.638 31.479 -10.438 1.00 44.66 105 LYS A C 1
ATOM 830 O O . LYS A 1 105 ? -0.530 31.767 -10.671 1.00 44.66 105 LYS A O 1
ATOM 835 N N . ASP A 1 106 ? 1.404 32.089 -9.544 1.00 47.66 106 ASP A N 1
ATOM 836 C CA . ASP A 1 106 ? 1.197 33.411 -8.950 1.00 47.66 106 ASP A CA 1
ATOM 837 C C . ASP A 1 106 ? 0.035 33.653 -7.979 1.00 47.66 106 ASP A C 1
ATOM 839 O O . ASP A 1 106 ? -0.178 34.806 -7.641 1.00 47.66 106 ASP A O 1
ATOM 843 N N . ASN A 1 107 ? -0.636 32.640 -7.422 1.00 42.16 107 ASN A N 1
ATOM 844 C CA . ASN A 1 107 ? -1.441 32.820 -6.200 1.00 42.16 107 ASN A CA 1
ATOM 845 C C . ASN A 1 107 ? -1.468 31.516 -5.393 1.00 42.16 107 ASN A C 1
ATOM 847 O O . ASN A 1 107 ? -2.158 30.563 -5.756 1.00 42.16 107 ASN A O 1
ATOM 851 N N . VAL A 1 108 ? -0.692 31.461 -4.308 1.00 44.69 108 VAL A N 1
ATOM 852 C CA . VAL A 1 108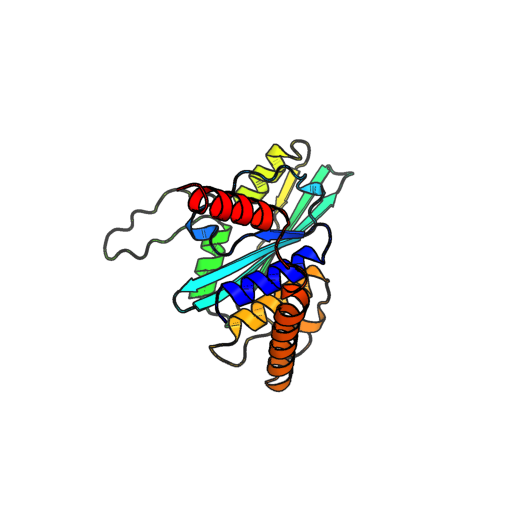 ? -0.766 30.376 -3.322 1.00 44.69 108 VAL A CA 1
ATOM 853 C C . VAL A 1 108 ? -2.009 30.623 -2.472 1.00 44.69 108 VAL A C 1
ATOM 855 O O . VAL A 1 108 ? -1.929 31.216 -1.402 1.00 44.69 108 VAL A O 1
ATOM 858 N N . GLU A 1 109 ? -3.172 30.198 -2.956 1.00 42.62 109 GLU A N 1
ATOM 859 C C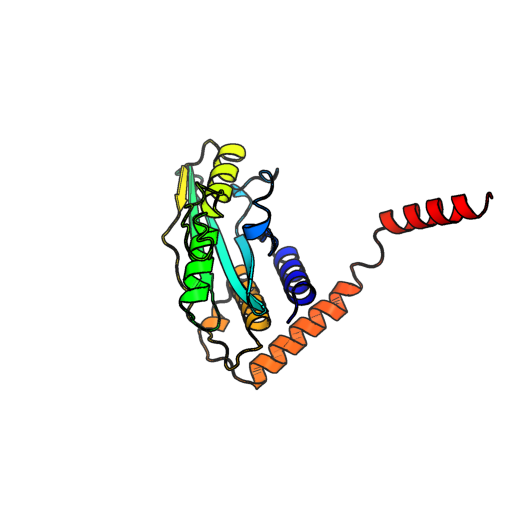A . GLU A 1 109 ? -4.245 29.830 -2.037 1.00 42.62 109 GLU A CA 1
ATOM 860 C C . GLU A 1 109 ? -3.903 28.434 -1.520 1.00 42.62 109 GLU A C 1
ATOM 862 O O . GLU A 1 109 ? -4.101 27.414 -2.184 1.00 42.62 109 GLU A O 1
ATOM 867 N N . GLU A 1 110 ? -3.273 28.417 -0.350 1.00 44.88 110 GLU A N 1
ATOM 868 C CA . GLU A 1 110 ? -3.150 27.252 0.512 1.00 44.88 110 GLU A CA 1
ATOM 869 C C . GLU A 1 110 ? -4.572 26.726 0.753 1.00 44.88 110 GLU A C 1
ATOM 871 O O . GLU A 1 110 ? -5.326 27.282 1.547 1.00 44.88 110 GLU A O 1
ATOM 876 N N . SER A 1 111 ? -5.008 25.724 -0.019 1.00 49.25 111 SER A N 1
ATOM 877 C CA . SER A 1 111 ? -6.343 25.167 0.177 1.00 49.25 111 SER A CA 1
ATOM 878 C C . SER A 1 111 ? -6.348 24.459 1.526 1.00 49.25 111 SER A C 1
ATOM 880 O O . SER A 1 111 ? -5.682 23.432 1.682 1.00 49.25 111 SER A O 1
ATOM 882 N N . GLU A 1 112 ? -7.079 25.009 2.490 1.00 49.72 112 GLU A N 1
ATOM 883 C CA . GLU A 1 112 ? -7.306 24.385 3.786 1.00 49.72 112 GLU A CA 1
ATOM 884 C C . GLU A 1 112 ? -7.734 22.912 3.622 1.00 49.72 112 GLU A C 1
ATOM 886 O O . GLU A 1 112 ? -8.739 22.596 2.985 1.00 49.72 112 GLU A O 1
ATOM 891 N N . GLY A 1 113 ? -6.952 22.013 4.226 1.00 59.38 113 GLY A N 1
ATOM 892 C CA . GLY A 1 113 ? -7.437 20.815 4.913 1.00 59.38 113 GLY A CA 1
ATOM 893 C C . GLY A 1 113 ? -8.359 19.872 4.141 1.00 59.38 113 GLY A C 1
ATOM 894 O O . GLY A 1 113 ? -9.457 19.572 4.615 1.00 59.38 113 GLY A O 1
ATOM 895 N N . LYS A 1 114 ? -7.910 19.308 3.012 1.00 79.06 114 LYS A N 1
ATOM 896 C CA . LYS A 1 114 ? -8.490 18.021 2.596 1.00 79.06 114 LYS A CA 1
ATOM 897 C C . LYS A 1 114 ? -8.057 16.963 3.604 1.00 79.06 114 LYS A C 1
ATOM 899 O O . LYS A 1 114 ? -6.909 16.932 4.023 1.00 79.06 114 LYS A O 1
ATOM 904 N N . GLU A 1 115 ? -8.985 16.093 3.987 1.00 87.19 115 GLU A N 1
ATOM 905 C CA . GLU A 1 115 ? -8.664 14.933 4.816 1.00 87.19 115 GLU A CA 1
ATOM 906 C C . GLU A 1 115 ? -7.502 14.158 4.167 1.00 87.19 115 GLU A C 1
ATOM 908 O O . GLU A 1 115 ? -7.514 13.945 2.952 1.00 87.19 115 GLU A O 1
ATOM 913 N N . GLY A 1 116 ? -6.486 13.777 4.944 1.00 91.94 116 GLY A N 1
ATOM 914 C CA . GLY A 1 116 ? -5.414 12.883 4.503 1.00 91.94 116 GLY A CA 1
ATOM 915 C C . GLY A 1 116 ? -5.762 11.414 4.736 1.00 91.94 116 GLY A C 1
ATOM 916 O O . GLY A 1 116 ? -6.708 11.088 5.460 1.00 91.94 116 GLY A O 1
ATOM 917 N N . LEU A 1 117 ? -4.964 10.491 4.190 1.00 93.25 117 LEU A N 1
ATOM 918 C CA . LEU A 1 117 ? -5.141 9.065 4.498 1.00 93.25 117 LEU A CA 1
ATOM 919 C C . LEU A 1 117 ? -5.023 8.807 6.009 1.00 93.25 117 LEU A C 1
ATOM 921 O O . LEU A 1 117 ? -5.729 7.957 6.557 1.00 93.25 117 LEU A O 1
ATOM 925 N N . ILE A 1 118 ? -4.165 9.571 6.691 1.00 95.00 118 ILE A N 1
ATOM 926 C CA . ILE A 1 118 ? -4.017 9.510 8.143 1.00 95.00 118 ILE A CA 1
ATOM 927 C C . ILE A 1 118 ? -5.336 9.811 8.868 1.00 95.00 118 ILE A C 1
ATOM 929 O O . ILE A 1 118 ? -5.693 9.122 9.827 1.00 95.00 118 ILE A O 1
ATOM 933 N N . ASP A 1 119 ? -6.088 10.798 8.394 1.00 94.38 119 ASP A N 1
ATOM 934 C CA . ASP A 1 119 ? -7.326 11.241 9.025 1.00 94.38 119 ASP A CA 1
ATOM 935 C C . ASP A 1 119 ? -8.493 10.321 8.682 1.00 94.38 119 ASP A C 1
ATOM 937 O O . ASP A 1 119 ? -9.281 9.996 9.570 1.00 94.38 119 ASP A O 1
ATOM 941 N N . PHE A 1 120 ? -8.518 9.765 7.466 1.00 94.06 120 PHE A N 1
ATOM 942 C CA . PHE A 1 120 ? -9.437 8.683 7.111 1.00 94.06 120 PHE A CA 1
ATOM 943 C C . PHE A 1 120 ? -9.300 7.486 8.069 1.00 94.06 120 PHE A C 1
ATOM 945 O O . PHE A 1 120 ? -10.300 6.971 8.581 1.00 94.06 120 PHE A O 1
ATOM 952 N N . VAL A 1 121 ? -8.065 7.059 8.362 1.00 95.50 121 VAL A N 1
ATOM 953 C CA . VAL A 1 121 ? -7.788 5.947 9.290 1.00 95.50 121 VAL A CA 1
ATOM 954 C C . VAL A 1 121 ? -8.229 6.297 10.716 1.00 95.50 121 VAL A C 1
ATOM 956 O O . VAL A 1 121 ? -8.890 5.483 11.368 1.00 95.50 121 VAL A O 1
ATOM 959 N N . LYS A 1 122 ? -7.937 7.514 11.198 1.00 96.12 122 LYS A N 1
ATOM 960 C CA . LYS A 1 122 ? -8.400 7.985 12.518 1.00 96.12 122 LYS A CA 1
ATOM 961 C C . LYS A 1 122 ? -9.926 8.013 12.602 1.00 96.12 122 LYS A C 1
ATOM 963 O O . LYS A 1 122 ? -10.489 7.482 13.557 1.00 96.12 122 LYS A O 1
ATOM 968 N N . ARG A 1 123 ? -10.598 8.573 11.592 1.00 95.38 123 ARG A N 1
ATOM 969 C CA . ARG A 1 123 ? -12.063 8.642 11.510 1.00 95.38 123 ARG A CA 1
ATOM 970 C C . ARG A 1 123 ? -12.685 7.250 11.519 1.00 95.38 123 ARG A C 1
ATOM 972 O O . ARG A 1 123 ? -13.692 7.031 12.194 1.00 95.38 123 ARG A O 1
ATOM 979 N N . TRP A 1 124 ? -12.083 6.295 10.814 1.00 96.06 124 TRP A N 1
ATOM 980 C CA . TRP A 1 124 ? -12.548 4.911 10.822 1.00 96.06 124 TRP A CA 1
ATOM 981 C C . TRP A 1 124 ? -12.365 4.237 12.191 1.00 96.06 124 TRP A C 1
ATOM 983 O O . TRP A 1 124 ? -13.289 3.563 12.661 1.00 96.06 124 TRP A O 1
ATOM 993 N N . ASN A 1 125 ? -11.255 4.491 12.890 1.00 96.62 125 ASN A N 1
ATOM 994 C CA . ASN A 1 125 ? -11.084 4.048 14.276 1.00 96.62 125 ASN A CA 1
ATOM 995 C C . ASN A 1 125 ? -12.136 4.654 15.212 1.00 96.62 125 ASN A C 1
ATOM 997 O O . ASN A 1 125 ? -12.812 3.915 15.920 1.00 96.62 125 ASN A O 1
ATOM 1001 N N . SER A 1 126 ? -12.358 5.969 15.169 1.00 95.69 126 SER A N 1
ATOM 1002 C CA . SER A 1 126 ? -13.366 6.628 16.011 1.00 95.69 126 SER A CA 1
ATOM 1003 C C . SER A 1 126 ? -14.779 6.083 15.789 1.00 95.69 126 SER A C 1
ATOM 1005 O O . SER A 1 126 ? -15.541 5.954 16.743 1.00 95.69 126 SER A O 1
ATOM 1007 N N . ALA A 1 127 ? -15.128 5.743 14.547 1.00 95.62 127 ALA A N 1
ATOM 1008 C CA . ALA A 1 127 ? -16.458 5.247 14.206 1.00 95.62 127 ALA A CA 1
ATOM 1009 C C . ALA A 1 127 ? -16.672 3.761 14.535 1.00 95.62 127 ALA A C 1
ATOM 1011 O O . ALA A 1 127 ? -17.788 3.372 14.868 1.00 95.62 127 ALA A O 1
ATOM 1012 N N . SER A 1 128 ? -15.636 2.926 14.404 1.00 95.75 128 SER A N 1
ATOM 1013 C CA . SER A 1 128 ? -15.773 1.463 14.511 1.00 95.75 128 SER A CA 1
ATOM 1014 C C . SER A 1 128 ? -15.118 0.848 15.750 1.00 95.75 128 SER A C 1
ATOM 1016 O O . SER A 1 128 ? -15.401 -0.299 16.079 1.00 95.75 128 SER A O 1
ATOM 1018 N N . ALA A 1 129 ? -14.272 1.606 16.449 1.00 94.06 129 ALA A N 1
ATOM 1019 C CA . ALA A 1 129 ? -13.483 1.165 17.594 1.00 94.06 129 ALA A CA 1
ATOM 1020 C C . ALA A 1 129 ? -13.263 2.317 18.597 1.00 94.06 129 ALA A C 1
ATOM 1022 O O . ALA A 1 129 ? -12.155 2.537 19.076 1.00 94.06 129 ALA A O 1
ATOM 1023 N N . SER A 1 130 ? -14.322 3.058 18.943 1.00 89.50 130 SER A N 1
ATOM 1024 C CA . SER A 1 130 ? -14.259 4.261 19.801 1.00 89.50 130 SER A CA 1
ATOM 1025 C C . SER A 1 130 ? -13.620 4.051 21.184 1.00 89.50 130 SER A C 1
ATOM 1027 O O . SER A 1 130 ? -13.167 5.010 21.804 1.00 89.50 130 SER A O 1
ATOM 1029 N N . GLY A 1 131 ? -13.558 2.808 21.670 1.00 92.19 131 GLY A N 1
ATOM 1030 C CA . GLY A 1 131 ? -12.868 2.438 22.909 1.00 92.19 131 GLY A CA 1
ATOM 1031 C C . GLY A 1 131 ? -11.364 2.177 22.770 1.00 92.19 131 GLY A C 1
ATOM 1032 O O . GLY A 1 131 ? -10.736 1.869 23.782 1.00 92.19 131 GLY A O 1
ATOM 1033 N N . TYR A 1 132 ? -10.806 2.254 21.557 1.00 96.62 132 TYR A N 1
ATOM 1034 C CA . TYR A 1 132 ? -9.392 2.023 21.266 1.00 96.62 132 TYR A CA 1
ATOM 1035 C C . TYR A 1 132 ? -8.674 3.332 20.937 1.00 96.62 132 TYR A C 1
ATOM 1037 O O . TYR A 1 132 ? -9.106 4.102 20.074 1.00 96.62 132 TYR A O 1
ATOM 1045 N N . GLN A 1 133 ? -7.538 3.562 21.594 1.00 96.19 133 GLN A N 1
ATOM 1046 C CA . GLN A 1 133 ? -6.624 4.641 21.227 1.00 96.19 133 GLN A CA 1
ATOM 1047 C C . GLN A 1 133 ? -5.853 4.258 19.965 1.00 96.19 133 GLN A C 1
ATOM 1049 O O . GLN A 1 133 ? -5.463 3.104 19.800 1.00 96.19 133 GLN A O 1
ATOM 1054 N N . ILE A 1 134 ? -5.607 5.226 19.083 1.00 97.25 134 ILE A N 1
ATOM 1055 C CA . ILE A 1 134 ? -4.830 5.015 17.862 1.00 97.25 134 ILE A CA 1
ATOM 1056 C C . ILE A 1 134 ? -3.451 5.661 17.989 1.00 97.25 134 ILE A C 1
ATOM 1058 O O . ILE A 1 134 ? -3.338 6.848 18.291 1.00 97.25 134 ILE A O 1
ATOM 1062 N N . THR A 1 135 ? -2.409 4.883 17.704 1.00 97.00 135 THR A N 1
ATOM 1063 C CA . THR A 1 135 ? -1.020 5.349 17.653 1.00 97.00 135 THR A CA 1
ATOM 1064 C C . THR A 1 135 ? -0.478 5.111 16.257 1.00 97.00 135 THR A C 1
ATOM 1066 O O . THR A 1 135 ? -0.398 3.973 15.797 1.00 97.00 135 THR A O 1
ATOM 1069 N N . ILE A 1 136 ? -0.076 6.178 15.57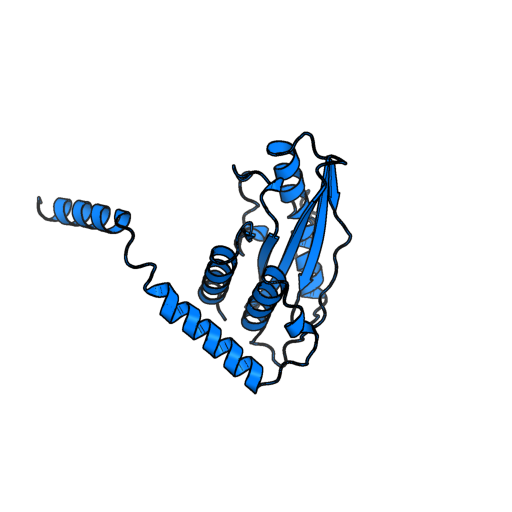7 1.00 96.94 136 ILE A N 1
ATOM 1070 C CA . ILE A 1 136 ? 0.442 6.109 14.210 1.00 96.94 136 ILE A CA 1
ATOM 1071 C C . ILE A 1 136 ? 1.947 6.361 14.260 1.00 96.94 136 ILE A C 1
ATOM 1073 O O . ILE A 1 136 ? 2.393 7.393 14.753 1.00 96.94 136 ILE A O 1
ATOM 1077 N N . SER A 1 137 ? 2.731 5.382 13.812 1.00 95.81 137 SER A N 1
ATOM 1078 C CA . SER A 1 137 ? 4.194 5.484 13.771 1.00 95.81 137 SER A CA 1
ATOM 1079 C C . SER A 1 137 ? 4.642 6.426 12.645 1.00 95.81 137 SER A C 1
ATOM 1081 O O . SER A 1 137 ? 3.907 6.572 11.664 1.00 95.81 137 SER A O 1
ATOM 1083 N N . PRO A 1 138 ? 5.842 7.032 12.744 1.00 96.50 138 PRO A N 1
ATOM 1084 C CA . PRO A 1 138 ? 6.421 7.800 11.645 1.00 96.50 138 PRO A CA 1
ATOM 1085 C C . PRO A 1 138 ? 6.465 6.994 10.343 1.00 96.50 138 PRO A C 1
ATOM 1087 O O . PRO A 1 138 ? 6.611 5.770 10.368 1.00 96.50 138 PRO A O 1
ATOM 1090 N N . VAL A 1 139 ? 6.351 7.693 9.214 1.00 96.81 139 VAL A N 1
ATOM 1091 C CA . VAL A 1 139 ? 6.414 7.079 7.884 1.00 96.81 139 VAL A CA 1
ATOM 1092 C C . VAL A 1 139 ? 7.796 6.472 7.648 1.00 96.81 139 VAL A C 1
ATOM 1094 O O . VAL A 1 139 ? 8.815 7.151 7.776 1.00 96.81 139 VAL A O 1
ATOM 1097 N N . GLU A 1 140 ? 7.821 5.204 7.246 1.00 96.38 140 GLU A N 1
ATOM 1098 C CA . GLU A 1 140 ? 9.032 4.506 6.830 1.00 96.38 140 GLU A CA 1
ATOM 1099 C C . GLU A 1 140 ? 9.132 4.453 5.300 1.00 96.38 140 GLU A C 1
ATOM 1101 O O . GLU A 1 140 ? 8.192 4.070 4.603 1.00 96.38 140 GLU A O 1
ATOM 1106 N N . TRP A 1 141 ? 10.290 4.824 4.757 1.00 96.00 141 TRP A N 1
ATOM 1107 C CA . TRP A 1 141 ? 10.536 4.791 3.317 1.00 96.00 141 TRP A CA 1
ATOM 1108 C C . TRP A 1 141 ? 11.220 3.495 2.899 1.00 96.00 141 TRP A C 1
ATOM 1110 O O . TRP A 1 141 ? 12.399 3.277 3.189 1.00 96.00 141 TRP A O 1
ATOM 1120 N N . ASN A 1 142 ? 10.512 2.682 2.120 1.00 92.88 142 ASN A N 1
ATOM 1121 C CA . ASN A 1 142 ? 11.103 1.552 1.423 1.00 92.88 142 ASN A CA 1
ATOM 1122 C C . ASN A 1 142 ? 11.930 2.080 0.245 1.00 92.88 142 ASN A C 1
ATOM 1124 O O . ASN A 1 142 ? 11.397 2.655 -0.703 1.00 92.88 142 ASN A O 1
ATOM 1128 N N . LYS A 1 143 ? 13.250 1.893 0.313 1.00 91.25 143 LYS A N 1
ATOM 1129 C CA . LYS A 1 143 ? 14.199 2.339 -0.726 1.00 91.25 143 LYS A CA 1
ATOM 1130 C C . LYS A 1 143 ? 14.610 1.220 -1.681 1.00 91.25 143 LYS A C 1
ATOM 1132 O O . LYS A 1 143 ? 15.364 1.462 -2.619 1.00 91.25 143 LYS A O 1
ATOM 1137 N N . THR A 1 144 ? 14.161 -0.007 -1.431 1.00 90.69 144 THR A N 1
ATOM 1138 C CA . THR A 1 144 ? 14.511 -1.176 -2.233 1.00 90.69 144 THR A CA 1
ATOM 1139 C C . THR A 1 144 ? 13.281 -2.025 -2.549 1.00 90.69 144 THR A C 1
ATOM 1141 O O . THR A 1 144 ? 12.364 -2.107 -1.728 1.00 90.69 144 THR A O 1
ATOM 1144 N N . PRO A 1 145 ? 13.272 -2.678 -3.724 1.00 91.81 145 PRO A N 1
ATOM 1145 C CA . PRO A 1 145 ? 14.228 -2.500 -4.824 1.00 91.81 145 PRO A CA 1
ATOM 1146 C C . PRO A 1 145 ? 13.966 -1.193 -5.594 1.00 91.81 145 PRO A C 1
ATOM 1148 O O . PRO A 1 145 ? 12.840 -0.715 -5.624 1.00 91.81 145 PRO A O 1
ATOM 1151 N N . GLN A 1 146 ? 14.984 -0.605 -6.223 1.00 91.69 146 GLN A N 1
ATOM 1152 C CA . GLN A 1 146 ? 14.778 0.503 -7.169 1.00 91.69 146 GLN A CA 1
ATOM 1153 C C . GLN A 1 146 ? 14.469 -0.056 -8.556 1.00 91.69 146 GLN A C 1
ATOM 1155 O O . GLN A 1 146 ? 14.994 -1.111 -8.932 1.00 91.69 146 GLN A O 1
ATOM 1160 N N . GLN A 1 147 ? 13.637 0.641 -9.326 1.00 89.81 147 GLN A N 1
ATOM 1161 C CA . GLN A 1 147 ? 13.395 0.229 -10.702 1.00 89.81 147 GLN A CA 1
ATOM 1162 C C . GLN A 1 147 ? 14.607 0.536 -11.602 1.00 89.81 147 GLN A C 1
ATOM 1164 O O . GLN A 1 147 ? 15.216 1.596 -11.476 1.00 89.81 147 GLN A O 1
ATOM 1169 N N . PRO A 1 148 ? 14.963 -0.358 -12.542 1.00 88.00 148 PRO A N 1
ATOM 1170 C CA . PRO A 1 148 ? 16.127 -0.179 -13.412 1.00 88.00 148 PRO A CA 1
ATOM 1171 C C . PRO A 1 148 ? 15.848 0.697 -14.646 1.00 88.00 148 PRO A C 1
ATOM 1173 O O . PRO A 1 148 ? 16.740 0.896 -15.469 1.00 88.00 148 PRO A O 1
ATOM 1176 N N . ASP A 1 149 ? 14.604 1.138 -14.838 1.00 88.19 149 ASP A N 1
ATOM 1177 C CA . ASP A 1 149 ? 14.144 1.875 -16.014 1.00 88.19 149 ASP A CA 1
ATOM 1178 C C . ASP A 1 149 ? 13.056 2.896 -15.640 1.00 88.19 149 ASP A C 1
ATOM 1180 O O . ASP A 1 149 ? 12.598 2.934 -14.504 1.00 88.19 149 ASP A O 1
ATOM 1184 N N . ALA A 1 150 ? 12.626 3.722 -16.595 1.00 85.44 150 ALA A N 1
ATOM 1185 C CA . ALA A 1 150 ? 11.609 4.755 -16.374 1.00 85.44 150 ALA A CA 1
ATOM 1186 C C . ALA A 1 150 ? 10.154 4.278 -16.595 1.00 85.44 150 ALA A C 1
ATOM 1188 O O . ALA A 1 150 ? 9.233 5.090 -16.564 1.00 85.44 150 ALA A O 1
ATOM 1189 N N . ALA A 1 151 ? 9.914 2.987 -16.854 1.00 89.00 151 ALA A N 1
ATOM 1190 C CA . ALA A 1 151 ? 8.630 2.474 -17.356 1.00 89.00 151 ALA A CA 1
ATOM 1191 C C . ALA A 1 151 ? 8.053 1.289 -16.554 1.00 89.00 151 ALA A C 1
ATOM 1193 O O . ALA A 1 151 ? 6.996 0.739 -16.908 1.00 89.00 151 ALA A O 1
ATOM 1194 N N . SER A 1 152 ? 8.734 0.864 -15.492 1.00 93.12 152 SER A N 1
ATOM 1195 C CA . SER A 1 152 ? 8.398 -0.331 -14.716 1.00 93.12 152 SER A CA 1
ATOM 1196 C C . SER A 1 152 ? 7.740 -0.045 -13.367 1.00 93.12 152 SER A C 1
ATOM 1198 O O . SER A 1 152 ? 7.413 -0.992 -12.656 1.00 93.12 152 SER A O 1
ATOM 1200 N N . CYS A 1 153 ? 7.442 1.212 -13.039 1.00 93.94 153 CYS A N 1
ATOM 1201 C CA . CYS A 1 153 ? 7.038 1.630 -11.693 1.00 93.94 153 CYS A CA 1
ATOM 1202 C C . CYS A 1 153 ? 5.778 0.899 -11.219 1.00 93.94 153 CYS A C 1
ATOM 1204 O O . CYS A 1 153 ? 5.744 0.376 -10.111 1.00 93.94 153 CYS A O 1
ATOM 1206 N N . GLY A 1 154 ? 4.792 0.723 -12.104 1.00 93.94 154 GLY A N 1
ATOM 1207 C CA . GLY A 1 154 ? 3.594 -0.066 -11.804 1.00 93.94 154 GLY A CA 1
ATOM 1208 C C . GLY A 1 154 ? 3.875 -1.550 -11.514 1.00 93.94 154 GLY A C 1
ATOM 1209 O O . GLY A 1 154 ? 3.184 -2.149 -10.697 1.00 93.94 154 GLY A O 1
ATOM 1210 N N . VAL A 1 155 ? 4.894 -2.158 -12.140 1.00 94.75 155 VAL A N 1
ATOM 1211 C CA . VAL A 1 155 ? 5.290 -3.555 -11.857 1.00 94.75 155 VAL A CA 1
ATOM 1212 C C . VAL A 1 155 ? 5.881 -3.646 -10.454 1.00 94.75 155 VAL A C 1
ATOM 1214 O O . VAL A 1 155 ? 5.531 -4.540 -9.686 1.00 94.75 155 VAL A O 1
ATOM 1217 N N . PHE A 1 156 ? 6.748 -2.692 -10.116 1.00 95.00 156 PHE A N 1
ATOM 1218 C CA . PHE A 1 156 ? 7.393 -2.608 -8.812 1.00 95.00 156 PHE A CA 1
ATOM 1219 C C . PHE A 1 156 ? 6.390 -2.308 -7.693 1.00 95.00 156 PHE A C 1
ATOM 1221 O O . PHE A 1 156 ? 6.443 -2.966 -6.661 1.00 95.00 156 PHE A O 1
ATOM 1228 N N . VAL A 1 157 ? 5.416 -1.419 -7.910 1.00 94.94 157 VAL A N 1
ATOM 1229 C CA . VAL A 1 157 ? 4.317 -1.174 -6.959 1.00 94.94 157 VAL A CA 1
ATOM 1230 C C . VAL A 1 157 ? 3.502 -2.444 -6.697 1.00 94.94 157 VAL A C 1
ATOM 1232 O O . VAL A 1 157 ? 3.229 -2.768 -5.542 1.00 94.94 157 VAL A O 1
ATOM 1235 N N . VAL A 1 158 ? 3.159 -3.212 -7.736 1.00 94.81 158 VAL A N 1
ATOM 1236 C CA . VAL A 1 158 ? 2.431 -4.484 -7.573 1.00 94.81 158 VAL A CA 1
ATOM 1237 C C . VAL A 1 158 ? 3.269 -5.522 -6.824 1.00 94.81 158 VAL A C 1
ATOM 1239 O O . VAL A 1 158 ? 2.765 -6.179 -5.911 1.00 94.81 158 VAL A O 1
ATOM 1242 N N . ALA A 1 159 ? 4.551 -5.657 -7.169 1.00 93.81 159 ALA A N 1
ATOM 1243 C CA . ALA A 1 159 ? 5.466 -6.567 -6.486 1.00 93.81 159 ALA A CA 1
ATOM 1244 C C . ALA A 1 159 ? 5.660 -6.181 -5.010 1.00 93.81 159 ALA A C 1
ATOM 1246 O O . ALA A 1 159 ? 5.628 -7.056 -4.142 1.00 93.81 159 ALA A O 1
ATOM 1247 N N . GLN A 1 160 ? 5.799 -4.885 -4.721 1.00 93.75 160 GLN A N 1
ATOM 1248 C CA . GLN A 1 160 ? 5.952 -4.368 -3.365 1.00 93.75 160 GLN A CA 1
ATOM 1249 C C . GLN A 1 160 ? 4.693 -4.607 -2.531 1.00 93.75 160 GLN A C 1
ATOM 1251 O O . GLN A 1 160 ? 4.798 -5.076 -1.400 1.00 93.75 160 GLN A O 1
ATOM 1256 N N . ALA A 1 161 ? 3.504 -4.364 -3.092 1.00 94.00 161 ALA A N 1
ATOM 1257 C CA . ALA A 1 161 ? 2.245 -4.666 -2.418 1.00 94.00 161 ALA A CA 1
ATOM 1258 C C . ALA A 1 161 ? 2.140 -6.159 -2.079 1.00 94.00 161 ALA A C 1
ATOM 1260 O O . ALA A 1 161 ? 1.836 -6.508 -0.942 1.00 94.00 161 ALA A O 1
ATOM 1261 N N . TYR A 1 162 ? 2.457 -7.046 -3.028 1.00 93.25 162 TYR A N 1
ATOM 1262 C CA . TYR A 1 162 ? 2.478 -8.488 -2.773 1.00 93.25 162 TYR A CA 1
ATOM 1263 C C . TYR A 1 162 ? 3.464 -8.859 -1.658 1.00 93.25 162 TYR A C 1
ATOM 1265 O O . TYR A 1 162 ? 3.090 -9.551 -0.713 1.00 93.25 162 TYR A O 1
ATOM 1273 N N . SER A 1 163 ? 4.710 -8.384 -1.743 1.00 92.19 163 SER A N 1
ATOM 1274 C CA . SER A 1 163 ? 5.761 -8.643 -0.749 1.00 92.19 163 SER A CA 1
ATOM 1275 C C . SER A 1 163 ? 5.326 -8.207 0.649 1.00 92.19 163 SER A C 1
ATOM 1277 O O . SER A 1 163 ? 5.435 -8.984 1.596 1.00 92.19 163 SER A O 1
ATOM 1279 N N . TYR A 1 164 ? 4.750 -7.011 0.759 1.00 91.38 164 TYR A N 1
ATOM 1280 C CA . TYR A 1 164 ? 4.290 -6.460 2.024 1.00 91.38 164 TYR A CA 1
ATOM 1281 C C . TYR A 1 164 ? 3.109 -7.238 2.613 1.00 91.38 164 TYR A C 1
ATOM 1283 O O . TYR A 1 164 ? 3.148 -7.658 3.768 1.00 91.38 164 TYR A O 1
ATOM 1291 N N . LEU A 1 165 ? 2.065 -7.464 1.812 1.00 91.62 165 LEU A N 1
ATOM 1292 C CA . LEU A 1 165 ? 0.826 -8.100 2.265 1.00 91.62 165 LEU A CA 1
ATOM 1293 C C . LEU A 1 165 ? 1.017 -9.590 2.597 1.00 91.62 165 LEU A C 1
ATOM 1295 O O . LEU A 1 165 ? 0.301 -10.133 3.436 1.00 91.62 165 LEU A O 1
ATOM 1299 N N . THR A 1 166 ? 1.989 -10.248 1.958 1.00 91.19 166 THR A N 1
ATOM 1300 C CA . THR A 1 166 ? 2.394 -11.630 2.277 1.00 91.19 166 THR A CA 1
ATOM 1301 C C . THR A 1 166 ? 3.477 -11.714 3.350 1.00 91.19 166 THR A C 1
ATOM 1303 O O . THR A 1 166 ? 3.882 -12.815 3.714 1.00 91.19 166 THR A O 1
ATOM 1306 N N . GLU A 1 167 ? 3.958 -10.569 3.846 1.00 88.12 167 GLU A N 1
ATOM 1307 C CA . GLU A 1 167 ? 5.069 -10.461 4.803 1.00 88.12 167 GLU A CA 1
ATOM 1308 C C . GLU A 1 167 ? 6.364 -11.137 4.313 1.00 88.12 167 GLU A C 1
ATOM 1310 O O . GLU A 1 167 ? 7.254 -11.487 5.088 1.00 88.12 167 GLU A O 1
ATOM 1315 N N . SER A 1 168 ? 6.488 -11.303 2.996 1.00 81.94 168 SER A N 1
ATOM 1316 C CA . SER A 1 168 ? 7.655 -11.866 2.336 1.00 81.94 168 SER A CA 1
ATOM 1317 C C . SER A 1 168 ? 8.631 -10.736 2.023 1.00 81.94 168 SER A C 1
ATOM 1319 O O . SER A 1 168 ? 8.625 -10.198 0.915 1.00 81.94 168 SER A O 1
ATOM 1321 N N . MET A 1 169 ? 9.521 -10.419 2.966 1.00 73.81 169 MET A N 1
ATOM 1322 C CA . MET A 1 169 ? 10.570 -9.384 2.830 1.00 73.81 169 MET A CA 1
ATOM 1323 C C . MET A 1 169 ? 11.622 -9.686 1.743 1.00 73.81 169 MET A C 1
ATOM 1325 O O . MET A 1 169 ? 12.462 -8.850 1.428 1.00 73.81 169 MET A O 1
ATOM 1329 N N . ARG A 1 170 ? 11.534 -10.854 1.095 1.00 75.94 170 ARG A N 1
ATOM 1330 C CA . ARG A 1 170 ? 12.470 -11.350 0.073 1.00 75.94 170 ARG A CA 1
ATOM 1331 C C . ARG A 1 170 ? 12.712 -10.395 -1.097 1.00 75.94 170 ARG A C 1
ATOM 1333 O O . ARG A 1 170 ? 13.774 -10.447 -1.710 1.00 75.94 170 ARG A O 1
ATOM 1340 N N . LEU A 1 171 ? 11.735 -9.547 -1.430 1.00 80.00 171 LEU A N 1
ATOM 1341 C CA . LEU A 1 171 ? 11.874 -8.566 -2.511 1.00 80.00 171 LEU A CA 1
ATOM 1342 C C . LEU A 1 171 ? 12.905 -7.474 -2.175 1.00 80.00 171 LEU A C 1
ATOM 1344 O O . LEU A 1 171 ? 13.533 -6.937 -3.081 1.00 80.00 171 LEU A O 1
ATOM 1348 N N . GLN A 1 172 ? 13.102 -7.172 -0.889 1.00 77.19 172 GLN A N 1
ATOM 1349 C CA . GLN A 1 172 ? 14.031 -6.140 -0.421 1.00 77.19 172 GLN A CA 1
ATOM 1350 C C . GLN A 1 172 ? 15.475 -6.645 -0.289 1.00 77.19 172 GLN A C 1
ATOM 1352 O O . GLN A 1 172 ? 16.396 -5.837 -0.196 1.00 77.19 172 GLN A O 1
ATOM 1357 N N . GLU A 1 173 ? 15.676 -7.966 -0.291 1.00 75.88 173 GLU A N 1
ATOM 1358 C CA . GLU A 1 173 ? 16.967 -8.615 -0.022 1.00 75.88 173 GLU A CA 1
ATOM 1359 C C . GLU A 1 173 ? 17.912 -8.637 -1.235 1.00 75.88 173 GLU A C 1
ATOM 1361 O O . GLU A 1 173 ? 19.117 -8.804 -1.067 1.00 75.88 173 GLU A O 1
ATOM 1366 N N . HIS A 1 174 ? 17.395 -8.490 -2.460 1.00 72.19 174 HIS A N 1
ATOM 1367 C CA . HIS A 1 174 ? 18.184 -8.647 -3.684 1.00 72.19 174 HIS A CA 1
ATOM 1368 C C . HIS A 1 174 ? 17.843 -7.574 -4.722 1.00 72.19 174 HIS A C 1
ATOM 1370 O O . HIS A 1 174 ? 16.699 -7.134 -4.843 1.00 72.19 174 HIS A O 1
ATOM 1376 N N . GLY A 1 175 ? 18.839 -7.170 -5.515 1.00 79.81 175 GLY A N 1
ATOM 1377 C CA . GLY A 1 175 ? 18.617 -6.301 -6.670 1.00 79.81 175 GLY A CA 1
ATOM 1378 C C . GLY A 1 175 ? 17.775 -6.999 -7.741 1.00 79.81 175 GLY A C 1
ATOM 1379 O O . GLY A 1 175 ? 17.999 -8.168 -8.047 1.00 79.81 175 GLY A O 1
ATOM 1380 N N . VAL A 1 176 ? 16.817 -6.280 -8.331 1.00 87.00 176 VAL A N 1
ATOM 1381 C CA . VAL A 1 176 ? 15.932 -6.816 -9.377 1.00 87.00 176 VAL A CA 1
ATOM 1382 C C . VAL A 1 176 ? 16.606 -6.674 -10.742 1.00 87.00 176 VAL A C 1
ATOM 1384 O O . VAL A 1 176 ? 16.825 -5.565 -11.231 1.00 87.00 176 VAL A O 1
ATOM 1387 N N . SER A 1 177 ? 16.929 -7.798 -11.385 1.00 88.50 177 SER A N 1
ATOM 1388 C CA . SER A 1 177 ? 17.500 -7.803 -12.734 1.00 88.50 177 SER A CA 1
ATOM 1389 C C . SER A 1 177 ? 16.433 -7.604 -13.821 1.00 88.50 177 SER A C 1
ATOM 1391 O O . SER A 1 177 ? 15.231 -7.767 -13.600 1.00 88.50 177 SER A O 1
ATOM 1393 N N . LYS A 1 178 ? 16.865 -7.346 -15.066 1.00 88.75 178 LYS A N 1
ATOM 1394 C CA . LYS A 1 178 ? 15.959 -7.313 -16.235 1.00 88.75 178 LYS A CA 1
ATOM 1395 C C . LYS A 1 178 ? 15.202 -8.635 -16.448 1.00 88.75 178 LYS A C 1
ATOM 1397 O O . LYS A 1 178 ? 14.074 -8.627 -16.948 1.00 88.75 178 LYS A O 1
ATOM 1402 N N . ARG A 1 179 ? 15.806 -9.774 -16.081 1.00 90.31 179 ARG A N 1
ATOM 1403 C CA . ARG A 1 179 ? 15.144 -11.087 -16.164 1.00 90.31 179 ARG A CA 1
ATOM 1404 C C . ARG A 1 179 ? 14.057 -11.212 -15.104 1.00 90.31 179 ARG A C 1
ATOM 1406 O O . ARG A 1 179 ? 12.946 -11.607 -15.443 1.00 90.31 179 ARG A O 1
ATOM 1413 N N . ASP A 1 180 ? 14.341 -10.793 -13.874 1.00 90.50 180 ASP A N 1
ATOM 1414 C CA . ASP A 1 180 ? 13.357 -10.789 -12.785 1.00 90.50 180 ASP A CA 1
ATOM 1415 C C . ASP A 1 180 ? 12.162 -9.906 -13.137 1.00 90.50 180 ASP A C 1
ATOM 1417 O O . ASP A 1 180 ? 11.017 -10.339 -13.025 1.00 90.50 180 ASP A O 1
ATOM 1421 N N . LEU A 1 181 ? 12.421 -8.715 -13.683 1.00 91.50 181 LEU A N 1
ATOM 1422 C CA . LEU A 1 181 ? 11.383 -7.817 -14.183 1.00 91.50 181 LEU A CA 1
ATOM 1423 C C . LEU A 1 181 ? 10.511 -8.477 -15.267 1.00 91.50 181 LEU A C 1
ATOM 1425 O O . LEU A 1 181 ? 9.288 -8.326 -15.263 1.00 91.50 181 LEU A O 1
ATOM 1429 N N . SER A 1 182 ? 11.120 -9.233 -16.182 1.00 92.44 182 SER A N 1
ATOM 1430 C CA . SER A 1 182 ? 10.384 -9.968 -17.221 1.00 92.44 182 SER A CA 1
ATOM 1431 C C . SER A 1 182 ? 9.485 -11.051 -16.614 1.00 92.44 182 SER A C 1
ATOM 1433 O O . SER A 1 182 ? 8.328 -11.189 -17.012 1.00 92.44 182 SER A O 1
ATOM 1435 N N . VAL A 1 183 ? 9.973 -11.767 -15.595 1.00 92.50 183 VAL A N 1
ATOM 1436 C CA . VAL A 1 183 ? 9.189 -12.762 -14.844 1.00 92.50 183 VAL A CA 1
ATOM 1437 C C . VAL A 1 183 ? 8.051 -12.102 -14.061 1.00 92.50 183 VAL A C 1
ATOM 1439 O O . VAL A 1 183 ? 6.931 -12.611 -14.074 1.00 92.50 183 VAL A O 1
ATOM 1442 N N . MET A 1 184 ? 8.291 -10.957 -13.416 1.00 93.56 184 MET A N 1
ATOM 1443 C CA . MET A 1 184 ? 7.251 -10.197 -12.710 1.00 93.56 184 MET A CA 1
ATOM 1444 C C . MET A 1 184 ? 6.138 -9.763 -13.668 1.00 93.56 184 MET A C 1
ATOM 1446 O O . MET A 1 184 ? 4.962 -9.992 -13.386 1.00 93.56 184 MET A O 1
ATOM 1450 N N . ARG A 1 185 ? 6.495 -9.222 -14.841 1.00 94.00 185 ARG A N 1
ATOM 1451 C CA . ARG A 1 185 ? 5.528 -8.866 -15.892 1.00 94.00 185 ARG A CA 1
ATOM 1452 C C . ARG A 1 185 ? 4.727 -10.080 -16.356 1.00 94.00 185 ARG A C 1
ATOM 1454 O O . ARG A 1 185 ? 3.506 -9.991 -16.452 1.00 94.00 185 ARG A O 1
ATOM 1461 N N . LEU A 1 186 ? 5.386 -11.217 -16.585 1.00 94.50 186 LEU A N 1
ATOM 1462 C CA . LEU A 1 186 ? 4.711 -12.456 -16.972 1.00 94.50 186 LEU A CA 1
ATOM 1463 C C . LEU A 1 186 ? 3.715 -12.925 -15.900 1.00 94.50 186 LEU A C 1
ATOM 1465 O O . LEU A 1 186 ? 2.596 -13.302 -16.237 1.00 94.50 186 LEU A O 1
ATOM 1469 N N . ARG A 1 187 ? 4.075 -12.844 -14.612 1.00 92.69 187 ARG A N 1
ATOM 1470 C CA . ARG A 1 187 ? 3.161 -13.164 -13.500 1.00 92.69 187 ARG A CA 1
ATOM 1471 C C . ARG A 1 187 ? 1.952 -12.235 -13.461 1.00 92.69 187 ARG A C 1
ATOM 1473 O O . ARG A 1 187 ? 0.847 -12.704 -13.220 1.00 92.69 187 ARG A O 1
ATOM 1480 N N . MET A 1 188 ? 2.130 -10.945 -13.738 1.00 93.62 188 MET A N 1
ATOM 1481 C CA . MET A 1 188 ? 1.009 -10.004 -13.833 1.00 93.62 188 MET A CA 1
ATOM 1482 C C . MET A 1 188 ? 0.079 -10.331 -15.000 1.00 93.62 188 MET A C 1
ATOM 1484 O O . MET A 1 188 ? -1.134 -10.376 -14.817 1.00 93.62 188 MET A O 1
ATOM 1488 N N . VAL A 1 189 ? 0.634 -10.627 -16.179 1.00 91.94 189 VAL A N 1
ATOM 1489 C CA . VAL A 1 189 ? -0.159 -11.087 -17.331 1.00 91.94 189 VAL A CA 1
ATOM 1490 C C . VAL A 1 189 ? -0.918 -12.363 -16.976 1.00 91.94 189 VAL A C 1
ATOM 1492 O O . VAL A 1 189 ? -2.109 -12.460 -17.260 1.00 91.94 189 VAL A O 1
ATOM 1495 N N . TRP A 1 190 ? -0.265 -13.310 -16.301 1.00 90.50 190 TRP A N 1
ATOM 1496 C CA . TRP A 1 190 ? -0.912 -14.530 -15.832 1.00 90.50 190 TRP A CA 1
ATOM 1497 C C . TRP A 1 190 ? -2.068 -14.238 -14.872 1.00 90.50 190 TRP A C 1
ATOM 1499 O O . TRP A 1 190 ? -3.154 -14.768 -15.078 1.00 90.50 190 TRP A O 1
ATOM 1509 N N . MET A 1 191 ? -1.884 -13.357 -13.880 1.00 89.19 191 MET A N 1
ATOM 1510 C CA . MET A 1 191 ? -2.965 -12.948 -12.973 1.00 89.19 191 MET A CA 1
ATOM 1511 C C . MET A 1 191 ? -4.156 -12.368 -13.741 1.00 89.19 191 MET A C 1
ATOM 1513 O O . MET A 1 191 ? -5.294 -12.738 -13.465 1.00 89.19 191 MET A O 1
ATOM 1517 N N . VAL A 1 192 ? -3.905 -11.508 -14.733 1.00 87.25 192 VAL A N 1
ATOM 1518 C CA . VAL A 1 192 ? -4.960 -10.933 -15.581 1.00 87.25 192 VAL A CA 1
ATOM 1519 C C . VAL A 1 192 ? -5.683 -12.019 -16.375 1.00 87.25 192 VAL A C 1
ATOM 1521 O O . VAL A 1 192 ? -6.908 -12.092 -16.345 1.00 87.25 192 VAL A O 1
ATOM 1524 N N . VAL A 1 193 ? -4.957 -12.901 -17.059 1.00 86.88 193 VAL A N 1
ATOM 1525 C CA . VAL A 1 193 ? -5.559 -13.953 -17.896 1.00 86.88 193 VAL A CA 1
ATOM 1526 C C . VAL A 1 193 ? -6.306 -14.994 -17.057 1.00 86.88 193 VAL A C 1
ATOM 1528 O O . VAL A 1 193 ? -7.379 -15.442 -17.454 1.00 86.88 193 VAL A O 1
ATOM 1531 N N . TYR A 1 194 ? -5.771 -15.361 -15.894 1.00 82.50 194 TYR A N 1
ATOM 1532 C CA . TYR A 1 194 ? -6.348 -16.384 -15.027 1.00 82.50 194 TYR A CA 1
ATOM 1533 C C . TYR A 1 194 ? -7.587 -15.867 -14.281 1.00 82.50 194 TYR A C 1
ATOM 1535 O O . TYR A 1 194 ? -8.652 -16.477 -14.363 1.00 82.50 194 TYR A O 1
ATOM 1543 N N . HIS A 1 195 ? -7.496 -14.697 -13.638 1.00 77.06 195 HIS A N 1
ATOM 1544 C CA . HIS A 1 195 ? -8.600 -14.142 -12.844 1.00 77.06 195 HIS A CA 1
ATOM 1545 C C . HIS A 1 195 ? -9.622 -13.340 -13.664 1.00 77.06 195 HIS A C 1
ATOM 1547 O O . HIS A 1 195 ? -10.695 -13.017 -13.155 1.00 77.06 195 HIS A O 1
ATOM 1553 N N . SER A 1 196 ? -9.346 -13.016 -14.934 1.00 65.25 196 SER A N 1
ATOM 1554 C CA . SER A 1 196 ? -10.364 -12.403 -15.808 1.00 65.25 196 SER A CA 1
ATOM 1555 C C . SER A 1 196 ? -11.533 -13.347 -16.088 1.00 65.25 196 SER A C 1
ATOM 1557 O O . SER A 1 196 ? -12.659 -12.880 -16.238 1.00 65.25 196 SER A O 1
ATOM 1559 N N . LYS A 1 197 ? -11.294 -14.667 -16.100 1.00 57.06 197 LYS A N 1
ATOM 1560 C CA . LYS A 1 197 ? -12.339 -15.677 -16.320 1.00 57.06 197 LYS A CA 1
ATOM 1561 C C . LYS A 1 197 ? -13.233 -15.903 -15.101 1.00 57.06 197 LYS A C 1
ATOM 1563 O O . LYS A 1 197 ? -14.412 -16.171 -15.282 1.00 57.06 197 LYS A O 1
ATOM 1568 N N . GLU A 1 198 ? -12.716 -15.739 -13.881 1.00 53.25 198 GLU A N 1
ATOM 1569 C CA . GLU A 1 198 ? -13.529 -15.814 -12.652 1.00 53.25 198 GLU A CA 1
ATOM 1570 C C . GLU A 1 198 ? -14.537 -14.654 -12.534 1.00 53.25 198 GLU A C 1
ATOM 1572 O O . GLU A 1 198 ? -15.526 -14.767 -11.816 1.00 53.25 198 GLU A O 1
ATOM 1577 N N . ARG A 1 199 ? -14.344 -13.559 -13.285 1.00 48.44 199 ARG A N 1
ATOM 1578 C CA . ARG A 1 199 ? -15.325 -12.472 -13.450 1.00 48.44 199 ARG A CA 1
ATOM 1579 C C . ARG A 1 199 ? -16.247 -12.673 -14.662 1.00 48.44 199 ARG A C 1
ATOM 1581 O O . ARG A 1 199 ? -16.713 -11.690 -15.238 1.00 48.44 199 ARG A O 1
ATOM 1588 N N . SER A 1 200 ? -16.509 -13.912 -15.085 1.00 43.31 200 SER A N 1
ATOM 1589 C CA . SER A 1 200 ? -17.551 -14.183 -16.080 1.00 43.31 200 SER A CA 1
ATOM 1590 C C . SER A 1 200 ? -18.896 -13.689 -15.541 1.00 43.31 200 SER A C 1
ATOM 1592 O O . SER A 1 200 ? -19.399 -14.282 -14.593 1.00 43.31 200 SER A O 1
ATOM 1594 N N . ILE A 1 201 ? -19.400 -12.585 -16.113 1.00 45.56 201 ILE A N 1
ATOM 1595 C CA . ILE A 1 201 ? -20.757 -12.017 -16.020 1.00 45.56 201 ILE A CA 1
ATOM 1596 C C . ILE A 1 201 ? -21.451 -12.382 -14.706 1.00 45.56 201 ILE A C 1
ATOM 1598 O O . ILE A 1 201 ? -22.075 -13.437 -14.585 1.00 45.56 201 ILE A O 1
ATOM 1602 N N . SER A 1 202 ? -21.356 -11.489 -13.715 1.00 40.38 202 SER A N 1
ATOM 1603 C CA . SER A 1 202 ? -22.229 -11.598 -12.549 1.00 40.38 202 SER A CA 1
ATOM 1604 C C . SER A 1 202 ? -23.666 -11.715 -13.060 1.00 40.38 202 SER A C 1
ATOM 1606 O O . SER A 1 202 ? -24.059 -10.980 -13.963 1.00 40.38 202 SER A O 1
ATOM 1608 N N . VAL A 1 203 ? -24.434 -12.659 -12.520 1.00 48.59 203 VAL A N 1
ATOM 1609 C CA . VAL A 1 203 ? -25.824 -12.944 -12.922 1.00 48.59 203 VAL A CA 1
ATOM 1610 C C . VAL A 1 203 ? -26.694 -11.666 -12.957 1.00 48.59 203 VAL A C 1
ATOM 1612 O O . VAL A 1 203 ? -27.631 -11.578 -13.738 1.00 48.59 203 VAL A O 1
ATOM 1615 N N . TYR A 1 204 ? -26.288 -10.618 -12.231 1.00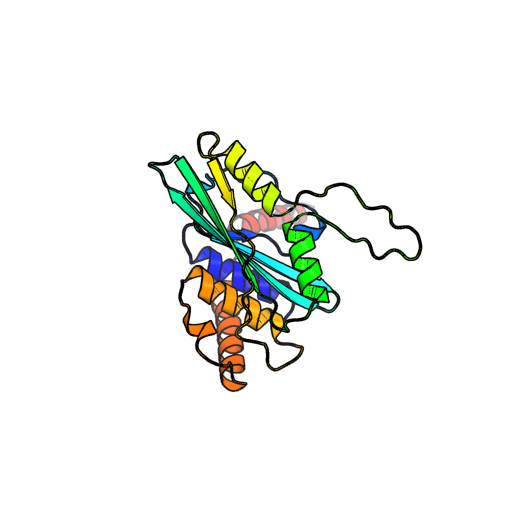 46.38 204 TYR A N 1
ATOM 1616 C CA . TYR A 1 204 ? -26.873 -9.276 -12.265 1.00 46.38 204 TYR A CA 1
ATOM 1617 C C . TYR A 1 204 ? -26.793 -8.538 -13.617 1.00 46.38 204 TYR A C 1
ATOM 1619 O O . TYR A 1 204 ? -27.698 -7.766 -13.932 1.00 46.38 204 TYR A O 1
ATOM 1627 N N . ASP A 1 205 ? -25.754 -8.754 -14.429 1.00 46.31 205 ASP A N 1
ATOM 1628 C CA . ASP A 1 205 ? -25.635 -8.119 -15.753 1.00 46.31 205 ASP A CA 1
ATOM 1629 C C . ASP A 1 205 ? -26.412 -8.884 -16.836 1.00 46.31 205 ASP A C 1
ATOM 1631 O O . ASP A 1 205 ? -26.861 -8.287 -17.817 1.00 46.31 205 ASP A O 1
ATOM 1635 N N . ALA A 1 206 ? -26.621 -10.193 -16.651 1.00 50.56 206 ALA A N 1
ATOM 1636 C CA . ALA A 1 206 ? -27.434 -11.000 -17.557 1.00 50.56 206 ALA A CA 1
ATOM 1637 C C . ALA A 1 206 ? -28.920 -10.615 -17.467 1.00 50.56 206 ALA A C 1
ATOM 1639 O O . ALA A 1 206 ? -29.562 -10.435 -18.502 1.00 50.56 206 ALA A O 1
ATOM 1640 N N . ASP A 1 207 ? -29.437 -10.387 -16.256 1.00 51.19 207 ASP A N 1
ATOM 1641 C CA . ASP A 1 207 ? -30.837 -9.992 -16.048 1.00 51.19 207 ASP A CA 1
ATOM 1642 C C . ASP A 1 207 ? -31.138 -8.605 -16.639 1.00 51.19 207 ASP A C 1
ATOM 1644 O O . ASP A 1 207 ? -32.158 -8.419 -17.307 1.00 51.19 207 ASP A O 1
ATOM 1648 N N . ARG A 1 208 ? -30.204 -7.650 -16.517 1.00 53.59 208 ARG A N 1
ATOM 1649 C CA . ARG A 1 208 ? -30.339 -6.326 -17.149 1.00 53.59 208 ARG A CA 1
ATOM 1650 C C . ARG A 1 208 ? -30.287 -6.374 -18.672 1.00 53.59 208 ARG A C 1
ATOM 1652 O O . ARG A 1 208 ? -30.987 -5.598 -19.319 1.00 53.59 208 ARG A O 1
ATOM 1659 N N . LEU A 1 209 ? -29.491 -7.269 -19.255 1.00 49.25 209 LEU A N 1
ATOM 1660 C CA . LEU A 1 209 ? -29.449 -7.473 -20.706 1.00 49.25 209 LEU A CA 1
ATOM 1661 C C . LEU A 1 209 ? -30.717 -8.160 -21.231 1.00 49.25 209 LEU A C 1
ATOM 1663 O O . LEU A 1 209 ? -31.163 -7.839 -22.333 1.00 49.25 209 LEU A O 1
ATOM 1667 N N . ILE A 1 210 ? -31.326 -9.053 -20.446 1.00 56.94 210 ILE A N 1
ATOM 1668 C CA . ILE A 1 210 ? -32.609 -9.689 -20.777 1.00 56.94 210 ILE A CA 1
ATOM 1669 C C . ILE A 1 210 ? -33.753 -8.664 -20.707 1.00 56.94 210 ILE A C 1
ATOM 1671 O O . ILE A 1 210 ? -34.553 -8.594 -21.644 1.00 56.94 210 ILE A O 1
ATOM 1675 N N . GLU A 1 211 ? -33.792 -7.805 -19.681 1.00 52.50 211 GLU A N 1
ATOM 1676 C CA . GLU A 1 211 ? -34.748 -6.689 -19.607 1.00 52.50 211 GLU A CA 1
ATOM 1677 C C . GLU A 1 211 ? -34.587 -5.727 -20.793 1.00 52.50 211 GLU A C 1
ATOM 1679 O O . GLU A 1 211 ? -35.566 -5.427 -21.482 1.00 52.50 211 GLU A O 1
ATOM 1684 N N . PHE A 1 212 ? -33.355 -5.315 -21.110 1.00 51.44 212 PHE A N 1
ATOM 1685 C CA . PHE A 1 212 ? -33.092 -4.431 -22.251 1.00 51.44 212 PHE A CA 1
ATOM 1686 C C . PHE A 1 212 ? -33.499 -5.070 -23.587 1.00 51.44 212 PHE A C 1
ATOM 1688 O O . PHE A 1 212 ? -34.116 -4.416 -24.426 1.00 51.44 212 PHE A O 1
ATOM 1695 N N . ALA A 1 213 ? -33.208 -6.358 -23.790 1.00 55.16 213 ALA A N 1
ATOM 1696 C CA . ALA A 1 213 ? -33.564 -7.073 -25.015 1.00 55.16 213 ALA A CA 1
ATOM 1697 C C . ALA A 1 213 ? -35.075 -7.337 -25.147 1.00 55.16 213 ALA A C 1
ATOM 1699 O O . ALA A 1 213 ? -35.570 -7.464 -26.269 1.00 55.16 213 ALA A O 1
ATOM 1700 N N . SER A 1 214 ? -35.809 -7.417 -24.033 1.00 61.09 214 SER A N 1
ATOM 1701 C CA . SER A 1 214 ? -37.268 -7.583 -24.025 1.00 61.09 214 SER A CA 1
ATOM 1702 C C . SER A 1 214 ? -38.008 -6.288 -24.388 1.00 61.09 214 SER A C 1
ATOM 1704 O O . SER A 1 214 ? -38.935 -6.328 -25.196 1.00 61.09 214 SER A O 1
ATOM 1706 N N . TYR A 1 215 ? -37.525 -5.134 -23.912 1.00 58.19 215 TYR A N 1
ATOM 1707 C CA . TYR A 1 215 ? -38.093 -3.812 -24.205 1.00 58.19 215 TYR A CA 1
ATOM 1708 C C . TYR A 1 215 ? -38.051 -3.448 -25.701 1.00 58.19 215 TYR A C 1
ATOM 1710 O O . TYR A 1 215 ? -38.972 -2.823 -26.223 1.00 58.19 215 TYR A O 1
ATOM 1718 N N . TYR A 1 216 ? -37.005 -3.871 -26.417 1.00 51.03 216 TYR A N 1
ATOM 1719 C CA . TYR A 1 216 ? -36.880 -3.638 -27.864 1.00 51.03 216 TYR A CA 1
ATOM 1720 C C . TYR A 1 216 ? -37.596 -4.678 -28.730 1.00 51.03 216 TYR A C 1
ATOM 1722 O O . TYR A 1 216 ? -37.716 -4.475 -29.934 1.00 51.03 216 TYR A O 1
ATOM 1730 N N . ARG A 1 217 ? -38.078 -5.779 -28.143 1.00 51.38 217 ARG A N 1
ATOM 1731 C CA . ARG A 1 217 ? -38.844 -6.810 -28.859 1.00 51.38 217 ARG A CA 1
ATOM 1732 C C . ARG A 1 217 ? -40.360 -6.594 -28.772 1.00 51.38 217 ARG A C 1
ATOM 1734 O O . ARG A 1 217 ? -41.101 -7.289 -29.457 1.00 51.38 217 ARG A O 1
ATOM 1741 N N . SER A 1 218 ? -40.807 -5.651 -27.937 1.00 53.62 218 SER A N 1
ATOM 1742 C CA . SER A 1 218 ? -42.213 -5.264 -27.756 1.00 53.62 218 SER A CA 1
ATOM 1743 C C . SER A 1 218 ? -42.568 -3.905 -28.381 1.00 53.62 218 SER A C 1
ATOM 1745 O O . SER A 1 218 ? -43.606 -3.339 -28.037 1.00 53.62 218 SER A O 1
ATOM 1747 N N . LYS A 1 219 ? -41.703 -3.359 -29.245 1.00 45.47 219 LYS A N 1
ATOM 1748 C CA . LYS A 1 219 ? -41.997 -2.211 -30.113 1.00 45.47 219 LYS A CA 1
ATOM 1749 C C . LYS A 1 219 ? -42.071 -2.653 -31.564 1.00 45.47 219 LYS A C 1
ATOM 1751 O O . LYS A 1 219 ? -41.242 -3.507 -31.944 1.00 45.47 219 LYS A O 1
#

Foldseek 3Di:
DDQVLLVLLLCLLQVVFFQEAEDHQCCLPVHHDDQDPDANQRHQKYKYWHQDPPRFIKIKMWGWDADPVQLAIEIEIEIEGQAPDVVVVVVVVCQQCVFDAPPDPPDPPRPPDGDHPPNSSVVNCCVRPVSHHYDYDDYHYLHPDHDPDDPQRSLVSSVVSNCVSVVPCVRRVDHQDPVNSVVSVVVSVVSCVVVVVVPPDDVVVVVVVVVVVVVVVVD

InterPro domains:
  IPR003653 Ulp1 protease family, C-terminal catalytic domain [PF02902] (35-161)
  IPR003653 Ulp1 protease family, C-terminal catalytic domain [PS50600] (1-164)
  IPR038765 Papain-like cysteine peptidase superfamily [SSF54001] (1-195)

Radius of gyration: 19.94 Å; chains: 1; bounding box: 61×50×57 Å

pLDDT: mean 83.27, std 16.56, range [40.38, 97.88]

Organism: NCBI:txid1317064

Sequence (219 aa):
LNDSAVDFCLKAIVGSIKQSLMLSTLLGVVGWPTTPKTQILDTKFIAHPMNFSANHWGLITARLYCDVATKMLQVKVFMYEPLIDEEYREQMIAVWEGIMKHKGKDNVEESEGKEGLIDFVKRWNSASASGYQITISPVEWNKTPQQPDAASCGVFVVAQAYSYLTESMRLQEHGVSKRDLSVMRLRMVWMVVYHSKERSISVYDADRLIEFASYYRSK